Protein AF-A0A7S2XNG4-F1 (afdb_monomer_lite)

Organism: NCBI:txid420275

Foldseek 3Di:
DDDDDPPPPDPPPPPDVLVVLLVVLLVLLVLQLQQLADPPRRNVVCLVPLVVVLLCLLQDPPRDLSNNLSSLSSLCSNLDDRPDPPPPPPPPPDDPDDDDDDDDPPPVVVVVVVRVVSSNVSSLVSLVVQLPRPNSLLSLLVQLQDPDLSSVVSSLSSVVCCCVRPCVPDVPSLVVNVVSCSLVSLVNLLVVQVVVVVPDDDDSVVSNVSSVVCCVVRPPVPPPPPPPPPVPPDDDPDDDDDDDDDDDDDDDDDDDDPDDDPPPPPPDPDPPDPDPPDPDDDDDDDDDDDDDDDDD

Secondary structure (DSSP, 8-state):
-------------TTHHHHHHHHHHHHHHHHTTTTTSPTT-HHHHHHHHHHHHHHHHHH-TTS-HHHHHHHHHHHHHHHSPPPPP----TT-S-----------TTHHHHHHHHHHHHHHHHHHHHHHHHHTSTTHHHHHHHHHTSS-HHHHHHHHHHHHHHHHHHGGG-HHHHHHHHHTTHHHHHHHHHHHHHHHHTT--SSHHHHHHHHHHHIIIIIGGGS------------------------------------------TTS----------------------------

Radius of gyration: 29.02 Å; chains: 1; bounding box: 75×74×96 Å

InterPro domains:
  IPR011989 Armadillo-like helical [G3DSA:1.25.10.10] (14-220)

Sequence (296 aa):
GTSHGTGKRRKSGDGEGGSVAAEASWAAGTLLVDAGMPLPHPSTASCHMLLPALCTVFTSGYAKLELKREAASALWNAVSEPPPRIQQDPNTNGNTNGYRNGDSSNSMMMMMSTTQDATLEIRDQILKQIAEWDGMIAALTGMLTCYDADAIHLALKLTNVILRRLSPNSPTIYRLFDEAGVADALESVCDQASLAAVSHGSCADSNADMAADLIDDFFDKKNDVVEDDNNNHDMEVFSNPFGPTSSSDTTTPSTYGFGTYTYNNSNWPSSNSGGSFNFGSSGSIQDGSSANHSIS

Structure (mmCIF, N/CA/C/O backbone):
data_AF-A0A7S2XNG4-F1
#
_entry.id   AF-A0A7S2XNG4-F1
#
loop_
_atom_site.group_PDB
_atom_site.id
_atom_site.type_symbol
_atom_site.label_atom_id
_atom_site.label_alt_id
_atom_site.label_comp_id
_atom_site.label_asym_id
_atom_site.label_entity_id
_atom_site.label_seq_id
_atom_site.pdbx_PDB_ins_code
_atom_site.Cartn_x
_atom_site.Cartn_y
_atom_site.Cartn_z
_atom_site.occupancy
_atom_site.B_iso_or_equiv
_atom_site.auth_seq_id
_atom_site.auth_comp_id
_atom_site.auth_asym_id
_atom_site.auth_atom_id
_atom_site.pdbx_PDB_model_num
ATOM 1 N N . GLY A 1 1 ? 8.714 -15.204 -57.843 1.00 42.06 1 GLY A N 1
ATOM 2 C CA . GLY A 1 1 ? 8.664 -13.771 -57.512 1.00 42.06 1 GLY A CA 1
ATOM 3 C C . GLY A 1 1 ? 8.329 -13.634 -56.049 1.00 42.06 1 GLY A C 1
ATOM 4 O O . GLY A 1 1 ? 7.186 -13.842 -55.680 1.00 42.06 1 GLY A O 1
ATOM 5 N N . THR A 1 2 ? 9.336 -13.394 -55.219 1.00 40.53 2 THR A N 1
ATOM 6 C CA . THR A 1 2 ? 9.240 -13.264 -53.761 1.00 40.53 2 THR A CA 1
ATOM 7 C C . THR A 1 2 ? 9.156 -11.779 -53.422 1.00 40.53 2 THR A C 1
ATOM 9 O O . THR A 1 2 ? 10.138 -11.056 -53.563 1.00 40.53 2 THR A O 1
ATOM 12 N N . SER A 1 3 ? 7.975 -11.297 -53.023 1.00 49.84 3 SER A N 1
ATOM 13 C CA . SER A 1 3 ? 7.807 -9.903 -52.607 1.00 49.84 3 SER A CA 1
ATOM 14 C C . SER A 1 3 ? 8.313 -9.726 -51.175 1.00 49.84 3 SER A C 1
ATOM 16 O O . SER A 1 3 ? 7.699 -10.205 -50.222 1.00 49.84 3 SER A O 1
ATOM 18 N N . HIS A 1 4 ? 9.437 -9.033 -51.016 1.00 48.50 4 HIS A N 1
ATOM 19 C CA . HIS A 1 4 ? 9.881 -8.511 -49.729 1.00 48.50 4 HIS A CA 1
ATOM 20 C C . HIS A 1 4 ? 8.985 -7.340 -49.316 1.00 48.50 4 HIS A C 1
ATOM 22 O O . HIS A 1 4 ? 9.121 -6.225 -49.813 1.00 48.50 4 HIS A O 1
ATOM 28 N N . GLY A 1 5 ? 8.048 -7.609 -48.407 1.00 56.06 5 GLY A N 1
ATOM 29 C CA . GLY A 1 5 ? 7.295 -6.575 -47.709 1.00 56.06 5 GLY A CA 1
ATOM 30 C C . GLY A 1 5 ? 8.171 -5.937 -46.635 1.00 56.06 5 GLY A C 1
ATOM 31 O O . GLY A 1 5 ? 8.384 -6.517 -45.574 1.00 56.06 5 GLY A O 1
ATOM 32 N N . THR A 1 6 ? 8.684 -4.738 -46.896 1.00 56.53 6 THR A N 1
ATOM 33 C CA . THR A 1 6 ? 9.369 -3.917 -45.892 1.00 56.53 6 THR A CA 1
ATOM 34 C C . THR A 1 6 ? 8.339 -3.358 -44.910 1.00 56.53 6 THR A C 1
ATOM 36 O O . THR A 1 6 ? 7.769 -2.285 -45.119 1.00 56.53 6 THR A O 1
ATOM 39 N N . GLY A 1 7 ? 8.068 -4.110 -43.843 1.00 57.41 7 GLY A N 1
ATOM 40 C CA . GLY A 1 7 ? 7.233 -3.678 -42.727 1.00 57.41 7 GLY A CA 1
ATOM 41 C C . GLY A 1 7 ? 7.887 -2.513 -41.988 1.00 57.41 7 GLY A C 1
ATOM 42 O O . GLY A 1 7 ? 8.790 -2.699 -41.175 1.00 57.41 7 GLY A O 1
ATOM 43 N N . LYS A 1 8 ? 7.433 -1.292 -42.279 1.00 65.19 8 LYS A N 1
ATOM 44 C CA . LYS A 1 8 ? 7.834 -0.068 -41.582 1.00 65.19 8 LYS A CA 1
ATOM 45 C C . LYS A 1 8 ? 7.304 -0.131 -40.144 1.00 65.19 8 LYS A C 1
ATOM 47 O O . LYS A 1 8 ? 6.159 0.231 -39.884 1.00 65.19 8 LYS A O 1
ATOM 52 N N . ARG A 1 9 ? 8.136 -0.631 -39.223 1.00 57.75 9 ARG A N 1
ATOM 53 C CA . ARG A 1 9 ? 7.904 -0.645 -37.770 1.00 57.75 9 ARG A CA 1
ATOM 54 C C . ARG A 1 9 ? 7.633 0.796 -37.323 1.00 57.75 9 ARG A C 1
ATOM 56 O O . ARG A 1 9 ? 8.546 1.619 -37.273 1.00 57.75 9 ARG A O 1
ATOM 63 N N . ARG A 1 10 ? 6.366 1.133 -37.077 1.00 60.53 10 ARG A N 1
ATOM 64 C CA . ARG A 1 10 ? 6.001 2.411 -36.461 1.00 60.53 10 ARG A CA 1
ATOM 65 C C . ARG A 1 10 ? 6.547 2.378 -35.037 1.00 60.53 10 ARG A C 1
ATOM 67 O O . ARG A 1 10 ? 6.158 1.522 -34.253 1.00 60.53 10 ARG A O 1
ATOM 74 N N . LYS A 1 11 ? 7.506 3.259 -34.757 1.00 62.09 11 LYS A N 1
ATOM 75 C CA . LYS A 1 11 ? 8.045 3.510 -33.422 1.00 62.09 11 LYS A CA 1
ATOM 76 C C . LYS A 1 11 ? 6.892 4.114 -32.618 1.00 62.09 11 LYS A C 1
ATOM 78 O O . LYS A 1 11 ? 6.541 5.267 -32.854 1.00 62.09 11 LYS A O 1
ATOM 83 N N . SER A 1 12 ? 6.208 3.305 -31.815 1.00 56.41 12 SER A N 1
ATOM 84 C CA . SER A 1 12 ? 5.121 3.789 -30.972 1.00 56.41 12 SER A CA 1
ATOM 85 C C . SER A 1 12 ? 5.712 4.743 -29.933 1.00 56.41 12 SER A C 1
ATOM 87 O O . SER A 1 12 ? 6.719 4.440 -29.290 1.00 56.41 12 SER A O 1
ATOM 89 N N . GLY A 1 13 ? 5.153 5.950 -29.854 1.00 60.25 13 GLY A N 1
ATOM 90 C CA . GLY A 1 13 ? 5.574 7.023 -28.949 1.00 60.25 13 GLY A CA 1
ATOM 91 C C . GLY A 1 13 ? 5.173 6.764 -27.495 1.00 60.25 13 GLY A C 1
ATOM 92 O O . GLY A 1 13 ? 4.741 7.681 -26.810 1.00 60.25 13 GLY A O 1
ATOM 93 N N . ASP A 1 14 ? 5.306 5.525 -27.019 1.00 59.38 14 ASP A N 1
ATOM 94 C CA . ASP A 1 14 ? 4.766 5.048 -25.735 1.00 59.38 14 ASP A CA 1
ATOM 95 C C . ASP A 1 14 ? 5.620 5.455 -24.515 1.00 59.38 14 ASP A C 1
ATOM 97 O O . ASP A 1 14 ? 5.454 4.928 -23.409 1.00 59.38 14 ASP A O 1
ATOM 101 N N . GLY A 1 15 ? 6.578 6.367 -24.700 1.00 62.25 15 GLY A N 1
ATOM 102 C CA . GLY A 1 15 ? 7.523 6.780 -23.662 1.00 62.25 15 GLY A CA 1
ATOM 103 C C . GLY A 1 15 ? 7.019 7.929 -22.792 1.00 62.25 15 GLY A C 1
ATOM 104 O O . GLY A 1 15 ? 7.081 7.847 -21.570 1.00 62.25 15 GLY A O 1
ATOM 105 N N . GLU A 1 16 ? 6.492 8.983 -23.411 1.00 72.88 16 GLU A N 1
ATOM 106 C CA . GLU A 1 16 ? 6.394 10.298 -22.762 1.00 72.88 16 GLU A CA 1
ATOM 107 C C . GLU A 1 16 ? 5.231 10.399 -21.763 1.00 72.88 16 GLU A C 1
ATOM 109 O O . GLU A 1 16 ? 5.409 10.882 -20.647 1.00 72.88 16 GLU A O 1
ATOM 114 N N . GLY A 1 17 ? 4.063 9.837 -22.097 1.00 75.75 17 GLY A N 1
ATOM 115 C CA . GLY A 1 17 ? 2.887 9.892 -21.216 1.00 75.75 17 GLY A CA 1
ATOM 116 C C . GLY A 1 17 ? 3.061 9.152 -19.884 1.00 75.75 17 GLY A C 1
ATOM 117 O O . GLY A 1 17 ? 2.467 9.540 -18.882 1.00 75.75 17 GLY A O 1
ATOM 118 N N . GLY A 1 18 ? 3.904 8.113 -19.847 1.00 82.56 18 GLY A N 1
ATOM 119 C CA . GLY A 1 18 ? 4.183 7.371 -18.613 1.00 82.56 18 GLY A CA 1
ATOM 120 C C . GLY A 1 18 ? 4.982 8.190 -17.598 1.00 82.56 18 GLY A C 1
ATOM 121 O O . GLY A 1 18 ? 4.675 8.144 -16.411 1.00 82.56 18 GLY A O 1
ATOM 122 N N . SER A 1 19 ? 5.951 8.977 -18.075 1.00 88.06 19 SER A N 1
ATOM 123 C CA . SER A 1 19 ? 6.799 9.812 -17.217 1.00 88.06 19 SER A CA 1
ATOM 124 C C . SER A 1 19 ? 5.990 10.910 -16.527 1.00 88.06 19 SER A C 1
ATOM 126 O O . SER A 1 19 ? 6.122 11.104 -15.323 1.00 88.06 19 SER A O 1
ATOM 128 N N . VAL A 1 20 ? 5.102 11.584 -17.268 1.00 92.19 20 VAL A N 1
ATOM 129 C CA . VAL A 1 20 ? 4.262 12.667 -16.726 1.00 92.19 20 VAL A CA 1
ATOM 130 C C . VAL A 1 20 ? 3.296 12.141 -15.662 1.00 92.19 20 VAL A C 1
ATOM 132 O O . VAL A 1 20 ? 3.107 12.770 -14.624 1.00 92.19 20 VAL A O 1
ATOM 135 N N . ALA A 1 21 ? 2.693 10.970 -15.888 1.00 93.94 21 ALA A N 1
ATOM 136 C CA . ALA A 1 21 ? 1.789 10.362 -14.915 1.00 93.94 21 ALA A CA 1
ATOM 137 C C . ALA A 1 21 ? 2.517 9.939 -13.626 1.00 93.94 21 ALA A C 1
ATOM 139 O O . ALA A 1 21 ? 1.961 10.076 -12.532 1.00 93.94 21 ALA A O 1
ATOM 140 N N . ALA A 1 22 ? 3.749 9.432 -13.745 1.00 93.94 22 ALA A N 1
ATOM 141 C CA . ALA A 1 22 ? 4.564 9.058 -12.592 1.00 93.94 22 ALA A CA 1
ATOM 142 C C . ALA A 1 22 ? 4.937 10.299 -11.767 1.00 93.94 22 ALA A C 1
ATOM 144 O O . ALA A 1 22 ? 4.729 10.312 -10.558 1.00 93.94 22 ALA A O 1
ATOM 145 N N . GLU A 1 23 ? 5.363 11.380 -12.424 1.00 94.75 23 GLU A N 1
ATOM 146 C CA . GLU A 1 23 ? 5.668 12.658 -11.769 1.00 94.75 23 GLU A CA 1
ATOM 147 C C . GLU A 1 23 ? 4.434 13.275 -11.091 1.00 94.75 23 GLU A C 1
ATOM 149 O O . GLU A 1 23 ? 4.516 13.751 -9.960 1.00 94.75 23 GLU A O 1
ATOM 154 N N . ALA A 1 24 ? 3.262 13.201 -11.729 1.00 96.50 24 ALA A N 1
ATOM 155 C CA . ALA A 1 24 ? 2.007 13.638 -11.121 1.00 96.50 24 ALA A CA 1
ATOM 156 C C . ALA A 1 24 ? 1.641 12.810 -9.875 1.00 96.50 24 ALA A C 1
ATOM 158 O O . ALA A 1 24 ? 1.158 13.365 -8.887 1.00 96.50 24 ALA A O 1
ATOM 159 N N . SER A 1 25 ? 1.893 11.497 -9.902 1.00 97.00 25 SER A N 1
ATOM 160 C CA . SER A 1 25 ? 1.661 10.608 -8.755 1.00 97.00 25 SER A CA 1
ATOM 161 C C . SER A 1 25 ? 2.632 10.909 -7.614 1.00 97.00 25 SER A C 1
ATOM 163 O O . SER A 1 25 ? 2.213 11.016 -6.463 1.00 97.00 25 SER A O 1
ATOM 165 N N . TRP A 1 26 ? 3.904 11.151 -7.934 1.00 96.62 26 TRP A N 1
ATOM 166 C CA . TRP A 1 26 ? 4.906 11.602 -6.973 1.00 96.62 26 TRP A CA 1
ATOM 167 C C . TRP A 1 26 ? 4.504 12.934 -6.323 1.00 96.62 26 TRP A C 1
ATOM 169 O O . TRP A 1 26 ? 4.476 13.049 -5.096 1.00 96.62 26 TRP A O 1
ATOM 179 N N . ALA A 1 27 ? 4.095 13.921 -7.128 1.00 97.31 27 ALA A N 1
ATOM 180 C CA . ALA A 1 27 ? 3.627 15.213 -6.635 1.00 97.31 27 ALA A CA 1
ATOM 181 C C . ALA A 1 27 ? 2.393 15.060 -5.731 1.00 97.31 27 ALA A C 1
ATOM 183 O O . ALA A 1 27 ? 2.341 15.666 -4.659 1.00 97.31 27 ALA A O 1
ATOM 184 N N . ALA A 1 28 ? 1.438 14.200 -6.100 1.00 97.69 28 ALA A N 1
ATOM 185 C CA . ALA A 1 28 ? 0.305 13.864 -5.241 1.00 97.69 28 ALA A CA 1
ATOM 186 C C . ALA A 1 28 ? 0.772 13.282 -3.896 1.00 97.69 28 ALA A C 1
ATOM 188 O O . ALA A 1 28 ? 0.264 13.682 -2.851 1.00 97.69 28 ALA A O 1
ATOM 189 N N . GLY A 1 29 ? 1.793 12.423 -3.898 1.00 96.44 29 GLY A N 1
ATOM 190 C CA . GLY A 1 29 ? 2.404 11.894 -2.680 1.00 96.44 29 GLY A CA 1
ATOM 191 C C . GLY A 1 29 ? 2.975 12.969 -1.758 1.00 96.44 29 GLY A C 1
ATOM 192 O O . GLY A 1 29 ? 2.841 12.843 -0.543 1.00 96.44 29 GLY A O 1
ATOM 193 N N . THR A 1 30 ? 3.548 14.049 -2.300 1.00 96.00 30 THR A N 1
ATOM 194 C CA . THR A 1 30 ? 4.038 15.179 -1.484 1.00 96.00 30 THR A CA 1
ATOM 195 C C . THR A 1 30 ? 2.903 15.955 -0.812 1.00 96.00 30 THR A C 1
ATOM 197 O O . THR A 1 30 ? 3.054 16.425 0.314 1.00 96.00 30 THR A O 1
ATOM 200 N N . LEU A 1 31 ? 1.738 16.045 -1.461 1.00 96.25 31 LEU A N 1
ATOM 201 C CA . LEU A 1 31 ? 0.561 16.719 -0.908 1.00 96.25 31 LEU A CA 1
ATOM 202 C C . LEU A 1 31 ? -0.102 15.908 0.210 1.00 96.25 31 LEU A C 1
ATOM 204 O O . LEU A 1 31 ? -0.804 16.485 1.039 1.00 96.25 31 LEU A O 1
ATOM 208 N N . LEU A 1 32 ? 0.120 14.593 0.240 1.00 96.56 32 LEU A N 1
ATOM 209 C CA . LEU A 1 32 ? -0.522 13.656 1.161 1.00 96.56 32 LEU A CA 1
ATOM 210 C C . LEU A 1 32 ? 0.316 13.318 2.406 1.00 96.56 32 LEU A C 1
ATOM 212 O O . LEU A 1 32 ? -0.167 12.573 3.246 1.00 96.56 32 LEU A O 1
ATOM 216 N N . VAL A 1 33 ? 1.521 13.881 2.568 1.00 94.94 33 VAL A N 1
ATOM 217 C CA . VAL A 1 33 ? 2.424 13.591 3.710 1.00 94.94 33 VAL A CA 1
ATOM 218 C C . VAL A 1 33 ? 1.778 13.866 5.073 1.00 94.94 33 VAL A C 1
ATOM 220 O O . VAL A 1 33 ? 1.978 13.111 6.017 1.00 94.94 33 VAL A O 1
ATOM 223 N N . ASP A 1 34 ? 0.974 14.925 5.166 1.00 94.00 34 ASP A N 1
ATOM 224 C CA . ASP A 1 34 ? 0.259 15.313 6.388 1.00 94.00 34 ASP A CA 1
ATOM 225 C C . ASP A 1 34 ? -1.232 14.926 6.333 1.00 94.00 34 ASP A C 1
ATOM 227 O O . ASP A 1 34 ? -2.094 15.572 6.944 1.00 94.00 34 ASP A O 1
ATOM 231 N N . ALA A 1 35 ? -1.588 13.921 5.529 1.00 94.31 35 ALA A N 1
ATOM 232 C CA . ALA A 1 35 ? -2.943 13.388 5.532 1.00 94.31 35 ALA A CA 1
ATOM 233 C C . ALA A 1 35 ? -3.256 12.749 6.894 1.00 94.31 35 ALA A C 1
ATOM 235 O O . ALA A 1 35 ? -2.416 12.101 7.517 1.00 94.31 35 ALA A O 1
ATOM 236 N N . GLY A 1 36 ? -4.479 12.966 7.378 1.00 92.75 36 GLY A N 1
ATOM 237 C CA . GLY A 1 36 ? -4.889 12.539 8.716 1.00 92.75 36 GLY A CA 1
ATOM 238 C C . GLY A 1 36 ? -5.042 13.673 9.712 1.00 92.75 36 GLY A C 1
ATOM 239 O O . GLY A 1 36 ? -5.763 13.528 10.689 1.00 92.75 36 GLY A O 1
ATOM 240 N N . MET A 1 37 ? -4.417 14.824 9.466 1.00 92.88 37 MET A N 1
ATOM 241 C CA . MET A 1 37 ? -4.594 15.993 10.325 1.00 92.88 37 MET A CA 1
ATOM 242 C C . MET A 1 37 ? -6.063 16.468 10.305 1.00 92.88 37 MET A C 1
ATOM 244 O O . MET A 1 37 ? -6.697 16.410 9.243 1.00 92.88 37 MET A O 1
ATOM 248 N N . PRO A 1 38 ? -6.610 16.990 11.420 1.00 91.38 38 PRO A N 1
ATOM 249 C CA . PRO A 1 38 ? -7.986 17.479 11.469 1.00 91.38 38 PRO A CA 1
ATOM 250 C C . PRO A 1 38 ? -8.291 18.523 10.386 1.00 91.38 38 PRO A C 1
ATOM 252 O O . PRO A 1 38 ? -7.457 19.370 10.052 1.00 91.38 38 PRO A O 1
ATOM 255 N N . LEU A 1 39 ? -9.506 18.484 9.834 1.00 90.19 39 LEU A N 1
ATOM 256 C CA . LEU A 1 39 ? -9.952 19.476 8.855 1.00 90.19 39 LEU A CA 1
ATOM 257 C C . LEU A 1 39 ? -9.926 20.897 9.456 1.00 90.19 39 LEU A C 1
ATOM 259 O O . LEU A 1 39 ? -10.225 21.063 10.640 1.00 90.19 39 LEU A O 1
ATOM 263 N N . PRO A 1 40 ? -9.605 21.932 8.655 1.00 94.31 40 PRO A N 1
ATOM 264 C CA . PRO A 1 40 ? -9.463 21.931 7.195 1.00 94.31 40 PRO A CA 1
ATOM 265 C C . PRO A 1 40 ? -8.005 21.781 6.706 1.00 94.31 40 PRO A C 1
ATOM 267 O O . PRO A 1 40 ? -7.575 22.531 5.830 1.00 94.31 40 PRO A O 1
ATOM 270 N N . HIS A 1 41 ? -7.217 20.845 7.255 1.00 93.69 41 HIS A N 1
ATOM 271 C CA . HIS A 1 41 ? -5.849 20.623 6.774 1.00 93.69 41 HIS A CA 1
ATOM 272 C C . HIS A 1 41 ? -5.820 20.285 5.267 1.00 93.69 41 HIS A C 1
ATOM 274 O O . HIS A 1 41 ? -6.531 19.367 4.847 1.00 93.69 41 HIS A O 1
ATOM 280 N N . PRO A 1 42 ? -5.008 20.975 4.439 1.00 95.38 42 PRO A N 1
ATOM 281 C CA . PRO A 1 42 ? -5.049 20.834 2.981 1.00 95.38 42 PRO A CA 1
ATOM 282 C C . PRO A 1 42 ? -4.700 19.423 2.489 1.00 95.38 42 PRO A C 1
ATOM 284 O O . PRO A 1 42 ? -5.297 18.961 1.517 1.00 95.38 42 PRO A O 1
ATOM 287 N N . SER A 1 43 ? -3.795 18.710 3.164 1.00 95.56 43 SER A N 1
ATOM 288 C CA . SER A 1 43 ? -3.442 17.322 2.822 1.00 95.56 43 SER A CA 1
ATOM 289 C C . SER A 1 43 ? -4.609 16.359 3.040 1.00 95.56 43 SER A C 1
ATOM 291 O O . SER A 1 43 ? -4.986 15.619 2.132 1.00 95.56 43 SER A O 1
ATOM 293 N N . THR A 1 44 ? -5.251 16.432 4.212 1.00 95.75 44 THR A N 1
ATOM 294 C CA . THR A 1 44 ? -6.457 15.651 4.525 1.00 95.75 44 THR A CA 1
ATOM 295 C C . THR A 1 44 ? -7.601 16.018 3.594 1.00 95.75 44 THR A C 1
ATOM 297 O O . THR A 1 44 ? -8.278 15.136 3.079 1.00 95.75 44 THR A O 1
ATOM 300 N N . ALA A 1 45 ? -7.785 17.312 3.314 1.00 95.88 45 ALA A N 1
ATOM 301 C CA . ALA A 1 45 ? -8.772 17.755 2.347 1.00 95.88 45 ALA A CA 1
ATOM 302 C C . ALA A 1 45 ? -8.493 17.111 0.987 1.00 95.88 45 ALA A C 1
ATOM 304 O O . ALA A 1 45 ? -9.376 16.460 0.461 1.00 95.88 45 ALA A O 1
ATOM 305 N N . SER A 1 46 ? -7.273 17.179 0.451 1.00 96.31 46 SER A N 1
ATOM 306 C CA . SER A 1 46 ? -6.925 16.674 -0.892 1.00 96.31 46 SER A CA 1
ATOM 307 C C . SER A 1 46 ? -7.147 15.166 -1.092 1.00 96.31 46 SER A C 1
ATOM 309 O O . SER A 1 46 ? -7.335 14.727 -2.230 1.00 96.31 46 SER A O 1
ATOM 311 N N . CYS A 1 47 ? -7.199 14.378 -0.011 1.00 95.94 47 CYS A N 1
ATOM 312 C CA . CYS A 1 47 ? -7.460 12.936 -0.057 1.00 95.94 47 CYS A CA 1
ATOM 313 C C . CYS A 1 47 ? -8.745 12.583 -0.823 1.00 95.94 47 CYS A C 1
ATOM 315 O O . CYS A 1 47 ? -8.753 11.602 -1.564 1.00 95.94 47 CYS A O 1
ATOM 317 N N . HIS A 1 48 ? -9.803 13.401 -0.714 1.00 93.38 48 HIS A N 1
ATOM 318 C CA . HIS A 1 48 ? -11.092 13.129 -1.369 1.00 93.38 48 HIS A CA 1
ATOM 319 C C . HIS A 1 48 ? -10.979 12.976 -2.893 1.00 93.38 48 HIS A C 1
ATOM 321 O O . HIS A 1 48 ? -11.713 12.198 -3.497 1.00 93.38 48 HIS A O 1
ATOM 327 N N . MET A 1 49 ? -10.066 13.731 -3.506 1.00 95.81 49 MET A N 1
ATOM 328 C CA . MET A 1 49 ? -9.872 13.767 -4.952 1.00 95.81 49 MET A CA 1
ATOM 329 C C . MET A 1 49 ? -8.718 12.862 -5.380 1.00 95.81 49 MET A C 1
ATOM 331 O O . MET A 1 49 ? -8.813 12.186 -6.402 1.00 95.81 49 MET A O 1
ATOM 335 N N . LEU A 1 50 ? -7.630 12.841 -4.604 1.00 97.75 50 LEU A N 1
ATOM 336 C CA . LEU A 1 50 ? -6.409 12.134 -4.986 1.00 97.75 50 LEU A CA 1
ATOM 337 C C . LEU A 1 50 ? -6.494 10.625 -4.738 1.00 97.75 50 LEU A C 1
ATOM 339 O O . LEU A 1 50 ? -6.040 9.863 -5.589 1.00 97.75 50 LEU A O 1
ATOM 343 N N . LEU A 1 51 ? -7.100 10.169 -3.633 1.00 97.50 51 LEU A N 1
ATOM 344 C CA . LEU A 1 51 ? -7.130 8.737 -3.304 1.00 97.50 51 LEU A CA 1
ATOM 345 C C . LEU A 1 51 ? -7.827 7.888 -4.376 1.00 97.50 51 LEU A C 1
ATOM 347 O O . LEU A 1 51 ? -7.226 6.897 -4.792 1.00 97.50 51 LEU A O 1
ATOM 351 N N . PRO A 1 52 ? -9.018 8.255 -4.896 1.00 98.12 52 PRO A N 1
ATOM 352 C CA . PRO A 1 52 ? -9.660 7.476 -5.955 1.00 98.12 52 PRO A CA 1
ATOM 353 C C . PRO A 1 52 ? -8.798 7.353 -7.216 1.00 98.12 52 PRO A C 1
ATOM 355 O O . PRO A 1 52 ? -8.701 6.277 -7.809 1.00 98.12 52 PRO A O 1
ATOM 358 N N . ALA A 1 53 ? -8.136 8.443 -7.617 1.00 97.88 53 ALA A N 1
ATOM 359 C CA . ALA A 1 53 ? -7.266 8.457 -8.788 1.00 97.88 53 ALA A CA 1
ATOM 360 C C . ALA A 1 53 ? -6.032 7.566 -8.579 1.00 97.88 53 ALA A C 1
ATOM 362 O O . ALA A 1 53 ? -5.721 6.739 -9.437 1.00 97.88 53 ALA A O 1
ATOM 363 N N . LEU A 1 54 ? -5.375 7.678 -7.421 1.00 98.25 54 LEU A N 1
ATOM 364 C CA . LEU A 1 54 ? -4.208 6.868 -7.067 1.00 98.25 54 LEU A CA 1
ATOM 365 C C . LEU A 1 54 ? -4.555 5.379 -6.973 1.00 98.25 54 LEU A C 1
ATOM 367 O O . LEU A 1 54 ? -3.848 4.554 -7.547 1.00 98.25 54 LEU A O 1
ATOM 371 N N . CYS A 1 55 ? -5.673 5.027 -6.332 1.00 98.31 55 CYS A N 1
ATOM 372 C CA . CYS A 1 55 ? -6.121 3.638 -6.235 1.00 98.31 55 CYS A CA 1
ATOM 373 C C . CYS A 1 55 ? -6.460 3.056 -7.615 1.00 98.31 55 CYS A C 1
ATOM 375 O O . CYS A 1 55 ? -6.091 1.922 -7.915 1.00 98.31 55 CYS A O 1
ATOM 377 N N . THR A 1 56 ? -7.089 3.843 -8.495 1.00 97.94 56 THR A N 1
ATOM 378 C CA . THR A 1 56 ? -7.369 3.437 -9.885 1.00 97.94 56 THR A CA 1
ATOM 379 C C . THR A 1 56 ? -6.080 3.172 -10.664 1.00 97.94 56 THR A C 1
ATOM 381 O O . THR A 1 56 ? -5.966 2.169 -11.366 1.00 97.94 56 THR A O 1
ATOM 384 N N . VAL A 1 57 ? -5.084 4.054 -10.540 1.00 97.38 57 VAL A N 1
ATOM 385 C CA . VAL A 1 57 ? -3.774 3.876 -11.183 1.00 97.38 57 VAL A CA 1
ATOM 386 C C . VAL A 1 57 ? -3.074 2.623 -10.655 1.00 97.38 57 VAL A C 1
ATOM 388 O O . VAL A 1 57 ? -2.571 1.823 -11.444 1.00 97.38 57 VAL A O 1
ATOM 391 N N . PHE A 1 58 ? -3.078 2.432 -9.338 1.00 97.94 58 PHE A N 1
ATOM 392 C CA . PHE A 1 58 ? -2.414 1.316 -8.674 1.00 97.94 58 PHE A CA 1
ATOM 393 C C . PHE A 1 58 ? -3.002 -0.048 -9.082 1.00 97.94 58 PHE A C 1
ATOM 395 O O . PHE A 1 58 ? -2.272 -0.978 -9.446 1.00 97.94 58 PHE A O 1
ATOM 402 N N . THR A 1 59 ? -4.332 -0.139 -9.107 1.00 97.88 59 THR A N 1
ATOM 403 C CA . THR A 1 59 ? -5.080 -1.361 -9.454 1.00 97.88 59 THR A CA 1
ATOM 404 C C . THR A 1 59 ? -5.180 -1.618 -10.957 1.00 97.88 59 THR A C 1
ATOM 406 O O . THR A 1 59 ? -5.471 -2.735 -11.380 1.00 97.88 59 THR A O 1
ATOM 409 N N . SER A 1 60 ? -4.868 -0.627 -11.795 1.00 97.00 60 SER A N 1
ATOM 410 C CA . SER A 1 60 ? -4.898 -0.782 -13.249 1.00 97.00 60 SER A CA 1
ATOM 411 C C . SER A 1 60 ? -3.906 -1.842 -13.735 1.00 97.00 60 SER A C 1
ATOM 413 O O . SER A 1 60 ? -2.700 -1.750 -13.503 1.00 97.00 60 SER A O 1
ATOM 415 N N . GLY A 1 61 ? -4.388 -2.823 -14.500 1.00 94.19 61 GLY A N 1
ATOM 416 C CA . GLY A 1 61 ? -3.534 -3.801 -15.188 1.00 94.19 61 GLY A CA 1
ATOM 417 C C . GLY A 1 61 ? -2.663 -3.199 -16.301 1.00 94.19 61 GLY A C 1
ATOM 418 O O . GLY A 1 61 ? -1.729 -3.846 -16.761 1.00 94.19 61 GLY A O 1
ATOM 419 N N . TYR A 1 62 ? -2.945 -1.962 -16.724 1.00 93.56 62 TYR A N 1
ATOM 420 C CA . TYR A 1 62 ? -2.242 -1.284 -17.820 1.00 93.56 62 TYR A CA 1
ATOM 421 C C . TYR A 1 62 ? -1.184 -0.283 -17.341 1.00 93.56 62 TYR A C 1
ATOM 423 O O . TYR A 1 62 ? -0.382 0.195 -18.145 1.00 93.56 62 TYR A O 1
ATOM 431 N N . ALA A 1 63 ? -1.185 0.072 -16.052 1.00 94.62 63 ALA A N 1
ATOM 432 C CA . ALA A 1 63 ? -0.205 0.998 -15.502 1.00 94.62 63 ALA A CA 1
ATOM 433 C C . ALA A 1 63 ? 1.186 0.348 -15.455 1.00 94.62 63 ALA A C 1
ATOM 435 O O . ALA A 1 63 ? 1.345 -0.787 -15.002 1.00 94.62 63 ALA A O 1
ATOM 436 N N . LYS A 1 64 ? 2.202 1.091 -15.913 1.00 95.50 64 LYS A N 1
ATOM 437 C CA . LYS A 1 64 ? 3.610 0.677 -15.826 1.00 95.50 64 LYS A CA 1
ATOM 438 C C . LYS A 1 64 ? 4.039 0.557 -14.362 1.00 95.50 64 LYS A C 1
ATOM 440 O O . LYS A 1 64 ? 3.527 1.284 -13.512 1.00 95.50 64 LYS A O 1
ATOM 445 N N . LEU A 1 65 ? 5.026 -0.299 -14.093 1.00 95.38 65 LEU A N 1
ATOM 446 C CA . LEU A 1 65 ? 5.535 -0.536 -12.738 1.00 95.38 65 LEU A CA 1
ATOM 447 C C . LEU A 1 65 ? 6.010 0.754 -12.052 1.00 95.38 65 LEU A C 1
ATOM 449 O O . LEU A 1 65 ? 5.644 0.989 -10.911 1.00 95.38 65 LEU A O 1
ATOM 453 N N . GLU A 1 66 ? 6.724 1.628 -12.768 1.00 96.00 66 GLU A N 1
ATOM 454 C CA . GLU A 1 66 ? 7.165 2.937 -12.253 1.00 96.00 66 GLU A CA 1
ATOM 455 C C . GLU A 1 66 ? 5.984 3.787 -11.762 1.00 96.00 66 GLU A C 1
ATOM 457 O O . GLU A 1 66 ? 5.996 4.291 -10.646 1.00 96.00 66 GLU A O 1
ATOM 462 N N . LEU A 1 67 ? 4.920 3.881 -12.565 1.00 96.81 67 LEU A N 1
ATOM 463 C CA . LEU A 1 67 ? 3.715 4.623 -12.199 1.00 96.81 67 LEU A CA 1
ATOM 464 C C . LEU A 1 67 ? 3.015 3.998 -10.981 1.00 96.81 67 LEU A C 1
ATOM 466 O O . LEU A 1 67 ? 2.555 4.720 -10.100 1.00 96.81 67 LEU A O 1
ATOM 470 N N . LYS A 1 68 ? 2.953 2.663 -10.909 1.00 97.69 68 LYS A N 1
ATOM 471 C CA . LYS A 1 68 ? 2.397 1.962 -9.743 1.00 97.69 68 LYS A CA 1
ATOM 472 C C . LYS A 1 68 ? 3.223 2.199 -8.485 1.00 97.69 68 LYS A C 1
ATOM 474 O O . LYS A 1 68 ? 2.634 2.399 -7.429 1.00 97.69 68 LYS A O 1
ATOM 479 N N . ARG A 1 69 ? 4.552 2.218 -8.598 1.00 97.56 69 ARG A N 1
ATOM 480 C CA . ARG A 1 69 ? 5.469 2.505 -7.491 1.00 97.56 69 ARG A CA 1
ATOM 481 C C . ARG A 1 69 ? 5.248 3.916 -6.948 1.00 97.56 69 ARG A C 1
ATOM 483 O O . ARG A 1 69 ? 5.076 4.072 -5.743 1.00 97.56 69 ARG A O 1
ATOM 490 N N . GLU A 1 70 ? 5.152 4.924 -7.816 1.00 98.12 70 GLU A N 1
ATOM 491 C CA . GLU A 1 70 ? 4.860 6.297 -7.374 1.00 98.12 70 GLU A CA 1
ATOM 492 C C . GLU A 1 70 ? 3.453 6.424 -6.770 1.00 98.12 70 GLU A C 1
ATOM 494 O O . GLU A 1 70 ? 3.271 7.094 -5.753 1.00 98.12 70 GLU A O 1
ATOM 499 N N . ALA A 1 71 ? 2.455 5.733 -7.332 1.00 98.25 71 ALA A N 1
ATOM 500 C CA . ALA A 1 71 ? 1.114 5.694 -6.752 1.00 98.25 71 ALA A CA 1
ATOM 501 C C . ALA A 1 71 ? 1.107 5.021 -5.367 1.00 98.25 71 ALA A C 1
ATOM 503 O O . ALA A 1 71 ? 0.497 5.545 -4.438 1.00 98.25 71 ALA A O 1
ATOM 504 N N . ALA A 1 72 ? 1.821 3.907 -5.199 1.00 98.19 72 ALA A N 1
ATOM 505 C CA . ALA A 1 72 ? 1.968 3.222 -3.917 1.00 98.19 72 ALA A CA 1
ATOM 506 C C . ALA A 1 72 ? 2.685 4.089 -2.879 1.00 98.19 72 ALA A C 1
ATOM 508 O O . ALA A 1 72 ? 2.265 4.137 -1.727 1.00 98.19 72 ALA A O 1
ATOM 509 N N . SER A 1 73 ? 3.727 4.812 -3.295 1.00 98.19 73 SER A N 1
ATOM 510 C CA . SER A 1 73 ? 4.435 5.784 -2.459 1.00 98.19 73 SER A CA 1
ATOM 511 C C . SER A 1 73 ? 3.492 6.891 -1.978 1.00 98.19 73 SER A C 1
ATOM 513 O O . SER A 1 73 ? 3.438 7.199 -0.788 1.00 98.19 73 SER A O 1
ATOM 515 N N . ALA A 1 74 ? 2.659 7.426 -2.874 1.00 98.06 74 ALA A N 1
ATOM 516 C CA . ALA A 1 74 ? 1.664 8.433 -2.524 1.00 98.06 74 ALA A CA 1
ATOM 517 C C . ALA A 1 74 ? 0.583 7.905 -1.565 1.00 98.06 74 ALA A C 1
ATOM 519 O O . ALA A 1 74 ? 0.220 8.593 -0.609 1.00 98.06 74 ALA A O 1
ATOM 520 N N . LEU A 1 75 ? 0.094 6.679 -1.789 1.00 98.38 75 LEU A N 1
ATOM 521 C CA . LEU A 1 75 ? -0.844 6.009 -0.885 1.00 98.38 75 LEU A CA 1
ATOM 522 C C . LEU A 1 75 ? -0.210 5.751 0.485 1.00 98.38 75 LEU A C 1
ATOM 524 O O . LEU A 1 75 ? -0.859 5.983 1.502 1.00 98.38 75 LEU A O 1
ATOM 528 N N . TRP A 1 76 ? 1.057 5.331 0.524 1.00 98.12 76 TRP A N 1
ATOM 529 C CA . TRP A 1 76 ? 1.802 5.148 1.766 1.00 98.12 76 TRP A CA 1
ATOM 530 C C . TRP A 1 76 ? 1.928 6.460 2.534 1.00 98.12 76 TRP A C 1
ATOM 532 O O . TRP A 1 76 ? 1.596 6.489 3.715 1.00 98.12 76 TRP A O 1
ATOM 542 N N . ASN A 1 77 ? 2.314 7.556 1.876 1.00 97.12 77 ASN A N 1
ATOM 543 C CA . ASN A 1 77 ? 2.393 8.869 2.519 1.00 97.12 77 ASN A CA 1
ATOM 544 C C . ASN A 1 77 ? 1.056 9.266 3.156 1.00 97.12 77 ASN A C 1
ATOM 546 O O . ASN A 1 77 ? 1.053 9.728 4.294 1.00 97.12 77 ASN A O 1
ATOM 550 N N . ALA A 1 78 ? -0.066 8.988 2.480 1.00 97.19 78 ALA A N 1
ATOM 551 C CA . ALA A 1 78 ? -1.405 9.296 2.981 1.00 97.19 78 ALA A CA 1
ATOM 552 C C . ALA A 1 78 ? -1.781 8.552 4.277 1.00 97.19 78 ALA A C 1
ATOM 554 O O . ALA A 1 78 ? -2.621 9.022 5.044 1.00 97.19 78 ALA A O 1
ATOM 555 N N . VAL A 1 79 ? -1.191 7.376 4.511 1.00 97.00 79 VAL A N 1
ATOM 556 C CA . VAL A 1 79 ? -1.475 6.541 5.687 1.00 97.00 79 VAL A CA 1
ATOM 557 C C . VAL A 1 79 ? -0.317 6.464 6.665 1.00 97.00 79 VAL A C 1
ATOM 559 O O . VAL A 1 79 ? -0.517 5.919 7.748 1.00 97.00 79 VAL A O 1
ATOM 562 N N . SER A 1 80 ? 0.865 6.981 6.330 1.00 95.19 80 SER A N 1
ATOM 563 C CA . SER A 1 80 ? 2.064 6.976 7.172 1.00 95.19 80 SER A CA 1
ATOM 564 C C . SER A 1 80 ? 1.961 7.983 8.314 1.00 95.19 80 SER A C 1
ATOM 566 O O . SER A 1 80 ? 1.125 8.885 8.289 1.00 95.19 80 SER A O 1
ATOM 568 N N . GLU A 1 81 ? 2.736 7.778 9.380 1.00 91.12 81 GLU A N 1
ATOM 569 C CA . GLU A 1 81 ? 2.742 8.740 10.480 1.00 91.12 81 GLU A CA 1
ATOM 570 C C . GLU A 1 81 ? 3.475 10.003 10.046 1.00 91.12 81 GLU A C 1
ATOM 572 O O . GLU A 1 81 ? 4.593 9.884 9.534 1.00 91.12 81 GLU A O 1
ATOM 577 N N . PRO A 1 82 ? 2.861 11.193 10.206 1.00 83.31 82 PRO A N 1
ATOM 578 C CA . PRO A 1 82 ? 3.529 12.421 9.828 1.00 83.31 82 PRO A CA 1
ATOM 579 C C . PRO A 1 82 ? 4.826 12.541 10.635 1.00 83.31 82 PRO A C 1
ATOM 581 O O . PRO A 1 82 ? 4.842 12.198 11.825 1.00 83.31 82 PRO A O 1
ATOM 584 N N . PRO A 1 83 ? 5.921 13.025 10.024 1.00 79.69 83 PRO A N 1
ATOM 585 C CA . PRO A 1 83 ? 7.177 13.212 10.729 1.00 79.69 83 PRO A CA 1
ATOM 586 C C . PRO A 1 83 ? 6.964 14.022 12.017 1.00 79.69 83 PRO A C 1
ATOM 588 O O . PRO A 1 83 ? 6.160 14.965 12.013 1.00 79.69 83 PRO A O 1
ATOM 591 N N . PRO A 1 84 ? 7.689 13.712 13.111 1.00 79.12 84 PRO A N 1
ATOM 592 C CA . PRO A 1 84 ? 7.603 14.491 14.334 1.00 79.12 84 PRO A CA 1
ATOM 593 C C . PRO A 1 84 ? 7.823 15.960 13.997 1.00 79.12 84 PRO A C 1
ATOM 595 O O . PRO A 1 84 ? 8.852 16.333 13.425 1.00 79.12 84 PRO A O 1
ATOM 598 N N . ARG A 1 85 ? 6.840 16.804 14.321 1.00 77.56 85 ARG A N 1
ATOM 599 C CA . ARG A 1 85 ? 6.984 18.241 14.114 1.00 77.56 85 ARG A CA 1
ATOM 600 C C . ARG A 1 85 ? 8.178 18.681 14.938 1.00 77.56 85 ARG A C 1
ATOM 602 O O . ARG A 1 85 ? 8.156 18.548 16.161 1.00 77.56 85 ARG A O 1
ATOM 609 N N . ILE A 1 86 ? 9.206 19.197 14.268 1.00 76.25 86 ILE A N 1
ATOM 610 C CA . ILE A 1 86 ? 10.298 19.889 14.942 1.00 76.25 86 ILE A CA 1
ATOM 611 C C . ILE A 1 86 ? 9.623 21.061 15.641 1.00 76.25 86 ILE A C 1
ATOM 613 O O . ILE A 1 86 ? 9.242 22.038 14.994 1.00 76.25 86 ILE A O 1
ATOM 617 N N . GLN A 1 87 ? 9.378 20.918 16.945 1.00 68.50 87 GLN A N 1
ATOM 618 C CA . GLN A 1 87 ? 8.936 22.023 17.772 1.00 68.50 87 GLN A CA 1
ATOM 619 C C . GLN A 1 87 ? 10.068 23.034 17.674 1.00 68.50 87 GLN A C 1
ATOM 621 O O . GLN A 1 87 ? 11.143 22.833 18.232 1.00 68.50 87 GLN A O 1
ATOM 626 N N . GLN A 1 88 ? 9.875 24.055 16.841 1.00 62.66 88 GLN A N 1
ATOM 627 C CA . GLN A 1 88 ? 10.779 25.185 16.799 1.00 62.66 88 GLN A CA 1
ATOM 628 C C . GLN A 1 88 ? 10.675 25.807 18.178 1.00 62.66 88 GLN A C 1
ATOM 630 O O . GLN A 1 88 ? 9.694 26.496 18.448 1.00 62.66 88 GLN A O 1
ATOM 635 N N . ASP A 1 89 ? 11.625 25.483 19.057 1.00 64.31 89 ASP A N 1
ATOM 636 C CA . ASP A 1 89 ? 11.713 26.076 20.380 1.00 64.31 89 ASP A CA 1
ATOM 637 C C . ASP A 1 89 ? 11.688 27.593 20.179 1.00 64.31 89 ASP A C 1
ATOM 639 O O . ASP A 1 89 ? 12.649 28.162 19.650 1.00 64.31 89 ASP A O 1
ATOM 643 N N . PRO A 1 90 ? 10.605 28.286 20.572 1.00 65.38 90 PRO A N 1
ATOM 644 C CA . PRO A 1 90 ? 10.449 29.703 20.263 1.00 65.38 90 PRO A CA 1
ATOM 645 C C . PRO A 1 90 ? 11.449 30.589 21.032 1.00 65.38 90 PRO A C 1
ATOM 647 O O . PRO A 1 90 ? 11.396 31.810 20.928 1.00 65.38 90 PRO A O 1
ATOM 650 N N . ASN A 1 91 ? 12.373 29.990 21.795 1.00 60.41 91 ASN A N 1
ATOM 651 C CA . ASN A 1 91 ? 13.266 30.655 22.736 1.00 60.41 91 ASN A CA 1
ATOM 652 C C . ASN A 1 91 ? 14.763 30.608 22.383 1.00 60.41 91 ASN A C 1
ATOM 654 O O . ASN A 1 91 ? 15.578 31.044 23.194 1.00 60.41 91 ASN A O 1
ATOM 658 N N . THR A 1 92 ? 15.171 30.163 21.189 1.00 63.22 92 THR A N 1
ATOM 659 C CA . THR A 1 92 ? 16.600 30.212 20.793 1.00 63.22 92 THR A CA 1
ATOM 660 C C . THR A 1 92 ? 17.055 31.578 20.252 1.00 63.22 92 THR A C 1
ATOM 662 O O . THR A 1 92 ? 18.141 31.691 19.691 1.00 63.22 92 THR A O 1
ATOM 665 N N . ASN A 1 93 ? 16.282 32.651 20.458 1.00 60.12 93 ASN A N 1
ATOM 666 C CA . ASN A 1 93 ? 16.802 34.011 20.313 1.00 60.12 93 ASN A CA 1
ATOM 667 C C . ASN A 1 93 ? 17.394 34.459 21.649 1.00 60.12 93 ASN A C 1
ATOM 669 O O . ASN A 1 93 ? 16.685 34.852 22.573 1.00 60.12 93 ASN A O 1
ATOM 673 N N . GLY A 1 94 ? 18.719 34.352 21.738 1.00 61.22 94 GLY A N 1
ATOM 674 C CA . GLY A 1 94 ? 19.511 34.675 22.914 1.00 61.22 94 GLY A CA 1
ATOM 675 C C . GLY A 1 94 ? 19.163 36.026 23.535 1.00 61.22 94 GLY A C 1
ATOM 676 O O . GLY A 1 94 ? 19.495 37.077 22.998 1.00 61.22 94 GLY A O 1
ATOM 677 N N . ASN A 1 95 ? 18.578 35.985 24.728 1.00 54.53 95 ASN A N 1
ATOM 678 C CA . ASN A 1 95 ? 18.862 36.976 25.752 1.00 54.53 95 ASN A CA 1
ATOM 679 C C . ASN A 1 95 ? 18.728 36.330 27.136 1.00 54.53 95 ASN A C 1
ATOM 681 O O . ASN A 1 95 ? 17.692 36.372 27.797 1.00 54.53 95 ASN A O 1
ATOM 685 N N . THR A 1 96 ? 19.805 35.672 27.556 1.00 59.50 96 THR A N 1
ATOM 686 C CA . THR A 1 96 ? 20.057 35.311 28.950 1.00 59.50 96 THR A CA 1
ATOM 687 C C . THR A 1 96 ? 20.051 36.575 29.800 1.00 59.50 96 THR A C 1
ATOM 689 O O . THR A 1 96 ? 21.032 37.313 29.780 1.00 59.50 96 THR A O 1
ATOM 692 N N . ASN A 1 97 ? 18.949 36.833 30.506 1.00 60.97 97 ASN A N 1
ATOM 693 C CA . ASN A 1 97 ? 18.912 37.296 31.900 1.00 60.97 97 ASN A CA 1
ATOM 694 C C . ASN A 1 97 ? 17.483 37.708 32.272 1.00 60.97 97 ASN A C 1
ATOM 696 O O . ASN A 1 97 ? 17.010 38.759 31.851 1.00 60.97 97 ASN A O 1
ATOM 700 N N . GLY A 1 98 ? 16.807 36.920 33.112 1.00 51.34 98 GLY A N 1
ATOM 701 C CA . GLY A 1 98 ? 15.536 37.361 33.688 1.00 51.34 98 GLY A CA 1
ATOM 702 C C . GLY A 1 98 ? 14.675 36.260 34.292 1.00 51.34 98 GLY A C 1
ATOM 703 O O . GLY A 1 98 ? 13.793 35.743 33.631 1.00 51.34 98 GLY A O 1
ATOM 704 N N . TYR A 1 99 ? 14.952 35.942 35.557 1.00 48.41 99 TYR A N 1
ATOM 705 C CA . TYR A 1 99 ? 14.035 35.459 36.599 1.00 48.41 99 TYR A CA 1
ATOM 706 C C . TYR A 1 99 ? 12.938 34.422 36.272 1.00 48.41 99 TYR A C 1
ATOM 708 O O . TYR A 1 99 ? 11.874 34.711 35.735 1.00 48.41 99 TYR A O 1
ATOM 716 N N . ARG A 1 100 ? 13.195 33.221 36.809 1.00 60.34 100 ARG A N 1
ATOM 717 C CA . ARG A 1 100 ? 12.243 32.176 37.213 1.00 60.34 100 ARG A CA 1
ATOM 718 C C . ARG A 1 100 ? 10.987 32.724 37.912 1.00 60.34 100 ARG A C 1
ATOM 720 O O . ARG A 1 100 ? 11.124 33.449 38.889 1.00 60.34 100 ARG A O 1
ATOM 727 N N . ASN A 1 101 ? 9.827 32.224 37.486 1.00 51.78 101 ASN A N 1
ATOM 728 C CA . ASN A 1 101 ? 8.644 31.810 38.265 1.00 51.78 101 ASN A CA 1
ATOM 729 C C . ASN A 1 101 ? 7.863 30.884 37.300 1.00 51.78 101 ASN A C 1
ATOM 731 O O . ASN A 1 101 ? 7.592 31.301 36.182 1.00 51.78 101 ASN A O 1
ATOM 735 N N . GLY A 1 102 ? 7.631 29.587 37.518 1.00 63.16 102 GLY A N 1
ATOM 736 C CA . GLY A 1 102 ? 7.123 28.910 38.711 1.00 63.16 102 GLY A CA 1
ATOM 737 C C . GLY A 1 102 ? 5.631 28.600 38.485 1.00 63.16 102 GLY A C 1
ATOM 738 O O . GLY A 1 102 ? 4.827 29.516 38.580 1.00 63.16 102 GLY A O 1
ATOM 739 N N . ASP A 1 103 ? 5.299 27.338 38.171 1.00 56.94 103 ASP A N 1
ATOM 740 C CA . ASP A 1 103 ? 3.954 26.709 38.187 1.00 56.94 103 ASP A CA 1
ATOM 741 C C . ASP A 1 103 ? 2.924 26.948 37.055 1.00 56.94 103 ASP A C 1
ATOM 743 O O . ASP A 1 103 ? 1.807 27.395 37.299 1.00 56.94 103 ASP A O 1
ATOM 747 N N . SER A 1 104 ? 3.192 26.520 35.810 1.00 59.72 104 SER A N 1
ATOM 748 C CA . SER A 1 104 ? 2.108 26.347 34.801 1.00 59.72 104 SER A CA 1
ATOM 749 C C . SER A 1 104 ? 2.253 25.152 33.840 1.00 59.72 104 SER A C 1
ATOM 751 O O . SER A 1 104 ? 1.520 25.048 32.859 1.00 59.72 104 SER A O 1
ATOM 753 N N . SER A 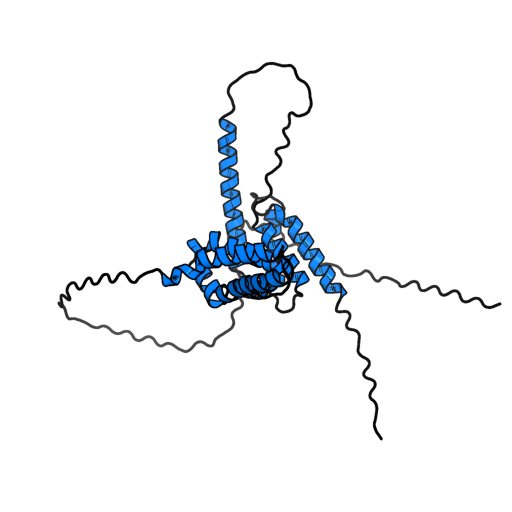1 105 ? 3.143 24.198 34.122 1.00 61.22 105 SER A N 1
ATOM 754 C CA . SER A 1 105 ? 3.546 23.170 33.145 1.00 61.22 105 SER A CA 1
ATOM 755 C C . SER A 1 105 ? 2.547 22.024 32.893 1.00 61.22 105 SER A C 1
ATOM 757 O O . SER A 1 105 ? 2.765 21.249 31.969 1.00 61.22 105 SER A O 1
ATOM 759 N N . ASN A 1 106 ? 1.443 21.902 33.642 1.00 62.22 106 ASN A N 1
ATOM 760 C CA . ASN A 1 106 ? 0.559 20.725 33.528 1.00 62.22 106 ASN A CA 1
ATOM 761 C C . ASN A 1 106 ? -0.645 20.899 32.581 1.00 62.22 106 ASN A C 1
ATOM 763 O O . ASN A 1 106 ? -1.205 19.905 32.132 1.00 62.22 106 ASN A O 1
ATOM 767 N N . SER A 1 107 ? -1.042 22.129 32.232 1.00 59.72 107 SER A N 1
ATOM 768 C CA . SER A 1 107 ? -2.244 22.357 31.400 1.00 59.72 107 SER A CA 1
ATOM 769 C C . SER A 1 107 ? -2.017 22.052 29.910 1.00 59.72 107 SER A C 1
ATOM 771 O O . SER A 1 107 ? -2.927 21.641 29.195 1.00 59.72 107 SER A O 1
ATOM 773 N N . MET A 1 108 ? -0.778 22.185 29.429 1.00 59.50 108 MET A N 1
ATOM 774 C CA . MET A 1 108 ? -0.458 22.009 28.007 1.00 59.50 108 MET A CA 1
ATOM 775 C C . MET A 1 108 ? -0.404 20.532 27.579 1.00 59.50 108 MET A C 1
ATOM 777 O O . MET A 1 108 ? -0.626 20.222 26.411 1.00 59.50 108 MET A O 1
ATOM 781 N N . MET A 1 109 ? -0.167 19.612 28.523 1.00 60.16 109 MET A N 1
ATOM 782 C CA . MET A 1 109 ? 0.030 18.189 28.222 1.00 60.16 109 MET A CA 1
ATOM 783 C C . MET A 1 109 ? -1.273 17.477 27.817 1.00 60.16 109 MET A C 1
ATOM 785 O O . MET A 1 109 ? -1.248 16.607 26.950 1.00 60.16 109 MET A O 1
ATOM 789 N N . MET A 1 110 ? -2.428 17.882 28.367 1.00 61.66 110 MET A N 1
ATOM 790 C CA . MET A 1 110 ? -3.718 17.263 28.020 1.00 61.66 110 MET A CA 1
ATOM 791 C C . MET A 1 110 ? -4.229 17.635 26.621 1.00 61.66 110 MET A C 1
ATOM 793 O O . MET A 1 110 ? -4.888 16.813 25.991 1.00 61.66 110 MET A O 1
ATOM 797 N N . MET A 1 111 ? -3.930 18.833 26.098 1.00 60.72 111 MET A N 1
ATOM 798 C CA . MET A 1 111 ? -4.408 19.218 24.758 1.00 60.72 111 MET A CA 1
ATOM 799 C C . MET A 1 111 ? -3.654 18.526 23.617 1.00 60.72 111 MET A C 1
ATOM 801 O O . MET A 1 111 ? -4.206 18.397 22.530 1.00 60.72 111 MET A O 1
ATOM 805 N N . MET A 1 112 ? -2.419 18.065 23.835 1.00 63.69 112 MET A N 1
ATOM 806 C CA . MET A 1 112 ? -1.693 17.329 22.793 1.00 63.69 112 MET A CA 1
ATOM 807 C C . MET A 1 112 ? -2.231 15.907 22.600 1.00 63.69 112 MET A C 1
ATOM 809 O O . MET A 1 112 ? -2.297 15.437 21.465 1.00 63.69 112 MET A O 1
ATOM 813 N N . SER A 1 113 ? -2.681 15.251 23.677 1.00 69.12 113 SER A N 1
ATOM 814 C CA . SER A 1 113 ? -3.163 13.861 23.606 1.00 69.12 113 SER A CA 1
ATOM 815 C C . SER A 1 113 ? -4.425 13.737 22.743 1.00 69.12 113 SER A C 1
ATOM 817 O O . SER A 1 113 ? -4.491 12.890 21.860 1.00 69.12 113 SER A O 1
ATOM 819 N N . THR A 1 114 ? -5.387 14.653 22.898 1.00 75.06 114 THR A N 1
ATOM 820 C CA . THR A 1 114 ? -6.657 14.598 22.150 1.00 75.06 114 THR A CA 1
ATOM 821 C C . THR A 1 114 ? -6.488 14.825 20.646 1.00 75.06 114 THR A C 1
ATOM 823 O O . THR A 1 114 ? -7.268 14.309 19.848 1.00 75.06 114 THR A O 1
ATOM 826 N N . THR A 1 115 ? -5.462 15.575 20.230 1.00 77.12 115 THR A N 1
ATOM 827 C CA . THR A 1 115 ? -5.183 15.805 18.803 1.00 77.12 115 THR A CA 1
ATOM 828 C C . THR A 1 115 ? -4.550 14.602 18.109 1.00 77.12 115 THR A C 1
ATOM 830 O O . THR A 1 115 ? -4.762 14.411 16.909 1.00 77.12 115 THR A O 1
ATOM 833 N N . GLN A 1 116 ? -3.797 13.785 18.849 1.00 81.94 116 GLN A N 1
ATOM 834 C CA . GLN A 1 116 ? -3.154 12.594 18.304 1.00 81.94 116 GLN A CA 1
ATOM 835 C C . GLN A 1 116 ? -4.189 11.502 18.014 1.00 81.94 116 GLN A C 1
ATOM 837 O O . GLN A 1 116 ? -4.197 10.960 16.909 1.00 81.94 116 GLN A O 1
ATOM 842 N N . ASP A 1 117 ? -5.122 11.272 18.942 1.00 84.94 117 ASP A N 1
ATOM 843 C CA . ASP A 1 117 ? -6.197 10.286 18.778 1.00 84.94 117 ASP A CA 1
ATOM 844 C C . ASP A 1 117 ? -7.084 10.602 17.562 1.00 84.94 117 ASP A C 1
ATOM 846 O O . ASP A 1 117 ? -7.318 9.739 16.716 1.00 84.94 117 ASP A O 1
ATOM 850 N N . ALA A 1 118 ? -7.493 11.867 17.401 1.00 88.62 118 ALA A N 1
ATOM 851 C CA . ALA A 1 118 ? -8.284 12.299 16.245 1.00 88.62 118 ALA A CA 1
ATOM 852 C C . ALA A 1 118 ? -7.534 12.121 14.910 1.00 88.62 118 ALA A C 1
ATOM 854 O O . ALA A 1 118 ? -8.134 11.794 13.887 1.00 88.62 118 ALA A O 1
ATOM 855 N N . THR A 1 119 ? -6.212 12.318 14.913 1.00 91.06 119 THR A N 1
ATOM 856 C CA . THR A 1 119 ? -5.374 12.147 13.716 1.00 91.06 119 THR A CA 1
ATOM 857 C C . THR A 1 119 ? -5.266 10.676 13.310 1.00 91.06 119 THR A C 1
ATOM 859 O O . THR A 1 119 ? -5.283 10.348 12.119 1.00 91.06 119 THR A O 1
ATOM 862 N N . LEU A 1 120 ? -5.172 9.772 14.291 1.00 92.00 120 LEU A N 1
ATOM 863 C CA . LEU A 1 120 ? -5.147 8.332 14.045 1.00 92.00 120 LEU A CA 1
ATOM 864 C C . LEU A 1 120 ? -6.468 7.847 13.449 1.00 92.00 120 LEU A C 1
ATOM 866 O O . LEU A 1 120 ? -6.429 7.144 12.439 1.00 92.00 120 LEU A O 1
ATOM 870 N N . GLU A 1 121 ? -7.601 8.297 13.994 1.00 94.25 121 GLU A N 1
ATOM 871 C CA . GLU A 1 121 ? -8.934 7.923 13.512 1.00 94.25 121 GLU A CA 1
ATOM 872 C C . GLU A 1 121 ? -9.143 8.309 12.039 1.00 94.25 121 GLU A C 1
ATOM 874 O O . GLU A 1 121 ? -9.580 7.487 11.231 1.00 94.25 121 GLU A O 1
ATOM 879 N N . ILE A 1 122 ? -8.770 9.533 11.647 1.00 95.12 122 ILE A N 1
ATOM 880 C CA . ILE A 1 122 ? -8.884 9.978 10.248 1.00 95.12 122 ILE A CA 1
ATOM 881 C C . ILE A 1 122 ? -7.986 9.127 9.334 1.00 95.12 122 ILE A C 1
ATOM 883 O O . ILE A 1 122 ? -8.401 8.750 8.236 1.00 95.12 122 ILE A O 1
ATOM 887 N N . ARG A 1 123 ? -6.771 8.773 9.775 1.00 95.62 123 ARG A N 1
ATOM 888 C CA . ARG A 1 123 ? -5.883 7.883 9.004 1.00 95.62 123 ARG A CA 1
ATOM 889 C C . ARG A 1 123 ? -6.433 6.470 8.882 1.00 95.62 123 ARG A C 1
ATOM 891 O O . ARG A 1 123 ? -6.277 5.876 7.822 1.00 95.62 123 ARG A O 1
ATOM 898 N N . ASP A 1 124 ? -7.084 5.943 9.916 1.00 95.81 124 ASP A N 1
ATOM 899 C CA . ASP A 1 124 ? -7.760 4.643 9.845 1.00 95.81 124 ASP A CA 1
ATOM 900 C C . ASP A 1 124 ? -8.911 4.665 8.837 1.00 95.81 124 ASP A C 1
ATOM 902 O O . ASP A 1 124 ? -9.088 3.707 8.087 1.00 95.81 124 ASP A O 1
ATOM 906 N N . GLN A 1 125 ? -9.649 5.775 8.745 1.00 96.25 125 GLN A N 1
ATOM 907 C CA . GLN A 1 125 ? -10.686 5.947 7.725 1.00 96.25 125 GLN A CA 1
ATOM 908 C C . GLN A 1 125 ? -10.097 5.984 6.307 1.00 96.25 125 GLN A C 1
ATOM 910 O O . GLN A 1 125 ? -10.616 5.310 5.416 1.00 96.25 125 GLN A O 1
ATOM 915 N N . ILE A 1 126 ? -8.995 6.715 6.100 1.00 97.00 126 ILE A N 1
ATOM 916 C CA . ILE A 1 126 ? -8.264 6.741 4.822 1.00 97.00 126 ILE A CA 1
ATOM 917 C C . ILE A 1 126 ? -7.759 5.338 4.465 1.00 97.00 126 ILE A C 1
ATOM 919 O O . ILE A 1 126 ? -7.963 4.864 3.349 1.00 97.00 126 ILE A O 1
ATOM 923 N N . LEU A 1 127 ? -7.132 4.651 5.419 1.00 97.38 127 LEU A N 1
ATOM 924 C CA . LEU A 1 127 ? -6.593 3.311 5.227 1.00 97.38 127 LEU A CA 1
ATOM 925 C C . LEU A 1 127 ? -7.690 2.304 4.880 1.00 97.38 127 LEU A C 1
ATOM 927 O O . LEU A 1 127 ? -7.516 1.495 3.972 1.00 97.38 127 LEU A O 1
ATOM 931 N N . LYS A 1 128 ? -8.835 2.383 5.565 1.00 96.62 128 LYS A N 1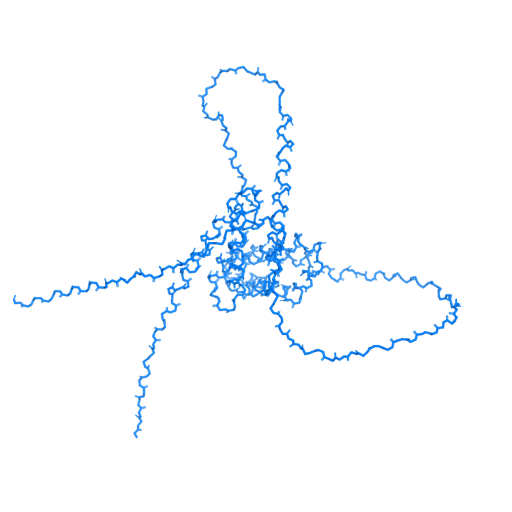
ATOM 932 C CA . LYS A 1 128 ? -10.010 1.565 5.269 1.00 96.62 128 LYS A CA 1
ATOM 933 C C . LYS A 1 128 ? -10.512 1.807 3.848 1.00 96.62 128 LYS A C 1
ATOM 935 O O . LYS A 1 128 ? -10.744 0.845 3.127 1.00 96.62 128 LYS A O 1
ATOM 940 N N . GLN A 1 129 ? -10.602 3.067 3.419 1.00 96.56 129 GLN A N 1
ATOM 941 C CA . GLN A 1 129 ? -10.997 3.408 2.050 1.00 96.56 129 GLN A CA 1
ATOM 942 C C . GLN A 1 129 ? -10.040 2.818 1.002 1.00 96.56 129 GLN A C 1
ATOM 944 O O . GLN A 1 129 ? -10.492 2.352 -0.040 1.00 96.56 129 GLN A O 1
ATOM 949 N N . ILE A 1 130 ? -8.731 2.832 1.270 1.00 97.50 130 ILE A N 1
ATOM 950 C CA . ILE A 1 130 ? -7.720 2.234 0.387 1.00 97.50 130 ILE A CA 1
ATOM 951 C C . ILE A 1 130 ? -7.883 0.710 0.351 1.00 97.50 130 ILE A C 1
ATOM 953 O O . ILE A 1 130 ? -7.944 0.132 -0.730 1.00 97.50 130 ILE A O 1
ATOM 957 N N . ALA A 1 131 ? -7.982 0.057 1.512 1.00 97.06 131 ALA A N 1
ATOM 958 C CA . ALA A 1 131 ? -8.069 -1.400 1.618 1.00 97.06 131 ALA A CA 1
ATOM 959 C C . ALA A 1 131 ? -9.358 -1.979 1.007 1.00 97.06 131 ALA A C 1
ATOM 961 O O . ALA A 1 131 ? -9.334 -3.076 0.457 1.00 97.06 131 ALA A O 1
ATOM 962 N N . GLU A 1 132 ? -10.469 -1.243 1.089 1.00 96.06 132 GLU A N 1
ATOM 963 C CA . GLU A 1 132 ? -11.758 -1.615 0.489 1.00 96.06 132 GLU A CA 1
ATOM 964 C C . GLU A 1 132 ? -11.839 -1.302 -1.015 1.00 96.06 132 GLU A C 1
ATOM 966 O O . GLU A 1 132 ? -12.843 -1.621 -1.655 1.00 96.06 132 GLU A O 1
ATOM 971 N N . TRP A 1 133 ? -10.810 -0.682 -1.603 1.00 97.56 133 TRP A N 1
ATOM 972 C CA . TRP A 1 133 ? -10.797 -0.392 -3.031 1.00 97.56 133 TRP A CA 1
ATOM 973 C C . TRP A 1 133 ? -10.692 -1.681 -3.855 1.00 97.56 133 TRP A C 1
ATOM 975 O O . TRP A 1 133 ? -9.840 -2.536 -3.602 1.00 97.56 133 TRP A O 1
ATOM 985 N N . ASP A 1 134 ? -11.547 -1.811 -4.871 1.00 97.12 134 ASP A N 1
ATOM 986 C CA . ASP A 1 134 ? -11.638 -3.028 -5.678 1.00 97.12 134 ASP A CA 1
ATOM 987 C C . ASP A 1 134 ? -10.299 -3.365 -6.352 1.00 97.12 134 ASP A C 1
ATOM 989 O O . ASP A 1 134 ? -9.654 -2.515 -6.968 1.00 97.12 134 ASP A O 1
ATOM 993 N N . GLY A 1 135 ? -9.858 -4.612 -6.193 1.00 96.69 135 GLY A N 1
ATOM 994 C CA . GLY A 1 135 ? -8.569 -5.086 -6.695 1.00 96.69 135 GLY A CA 1
ATOM 995 C C . GLY A 1 135 ? -7.329 -4.561 -5.958 1.00 96.69 135 GLY A C 1
ATOM 996 O O . GLY A 1 135 ? -6.221 -4.893 -6.380 1.00 96.69 135 GLY A O 1
ATOM 997 N N . MET A 1 136 ? -7.459 -3.786 -4.870 1.00 98.19 136 MET A N 1
ATOM 998 C CA . MET A 1 136 ? -6.308 -3.260 -4.116 1.00 98.19 136 MET A CA 1
ATOM 999 C C . MET A 1 136 ? -5.398 -4.376 -3.600 1.00 98.19 136 MET A C 1
ATOM 1001 O O . MET A 1 136 ? -4.191 -4.344 -3.828 1.00 98.19 136 MET A O 1
ATOM 1005 N N . ILE A 1 137 ? -5.977 -5.384 -2.945 1.00 98.06 137 ILE A N 1
ATOM 1006 C CA . ILE A 1 137 ? -5.217 -6.491 -2.348 1.00 98.06 137 ILE A CA 1
ATOM 1007 C C . ILE A 1 137 ? -4.525 -7.313 -3.441 1.00 98.06 137 ILE A C 1
ATOM 1009 O O . ILE A 1 137 ? -3.328 -7.552 -3.351 1.00 98.06 137 ILE A O 1
ATOM 1013 N N . ALA A 1 138 ? -5.226 -7.638 -4.531 1.00 98.12 138 ALA A N 1
ATOM 1014 C CA . ALA A 1 138 ? -4.627 -8.333 -5.671 1.00 98.12 138 ALA A CA 1
ATOM 1015 C C . ALA A 1 138 ? -3.477 -7.531 -6.315 1.00 98.12 138 ALA A C 1
ATOM 1017 O O . ALA A 1 138 ? -2.466 -8.102 -6.725 1.00 98.12 138 ALA A O 1
ATOM 1018 N N . ALA A 1 139 ? -3.603 -6.201 -6.392 1.00 98.19 139 ALA A N 1
ATOM 1019 C CA . ALA A 1 139 ? -2.545 -5.331 -6.895 1.00 98.19 139 ALA A CA 1
ATOM 1020 C C . ALA A 1 139 ? -1.330 -5.282 -5.952 1.00 98.19 139 ALA A C 1
ATOM 1022 O O . ALA A 1 139 ? -0.197 -5.306 -6.439 1.00 98.19 139 ALA A O 1
ATOM 1023 N N . LEU A 1 140 ? -1.549 -5.269 -4.631 1.00 98.31 140 LEU A N 1
ATOM 1024 C CA . LEU A 1 140 ? -0.485 -5.404 -3.631 1.00 98.31 140 LEU A CA 1
ATOM 1025 C C . LEU A 1 140 ? 0.236 -6.748 -3.778 1.00 98.31 140 LEU A C 1
ATOM 1027 O O . LEU A 1 140 ? 1.460 -6.743 -3.892 1.00 98.31 140 LEU A O 1
ATOM 1031 N N . THR A 1 141 ? -0.495 -7.866 -3.883 1.00 98.38 141 THR A N 1
ATOM 1032 C CA . THR A 1 141 ? 0.092 -9.195 -4.137 1.00 98.38 141 THR A CA 1
ATOM 1033 C C . THR A 1 141 ? 0.951 -9.187 -5.399 1.00 98.38 141 THR A C 1
ATOM 1035 O O . THR A 1 141 ? 2.105 -9.604 -5.376 1.00 98.38 141 THR A O 1
ATOM 1038 N N . GLY A 1 142 ? 0.429 -8.649 -6.506 1.00 97.88 142 GLY A N 1
ATOM 1039 C CA . GLY A 1 142 ? 1.184 -8.556 -7.756 1.00 97.88 142 GLY A CA 1
ATOM 1040 C C . GLY A 1 142 ? 2.477 -7.748 -7.606 1.00 97.88 142 GLY A C 1
ATOM 1041 O O . GLY A 1 142 ? 3.507 -8.124 -8.162 1.00 97.88 142 GLY A O 1
ATOM 1042 N N . MET A 1 143 ? 2.450 -6.669 -6.819 1.00 97.81 143 MET A N 1
ATOM 1043 C CA . MET A 1 143 ? 3.629 -5.846 -6.554 1.00 97.81 143 MET A CA 1
ATOM 1044 C C . MET A 1 143 ? 4.654 -6.537 -5.638 1.00 97.81 143 MET A C 1
ATOM 1046 O O . MET A 1 143 ? 5.847 -6.329 -5.832 1.00 97.81 143 MET A O 1
ATOM 1050 N N . LEU A 1 144 ? 4.230 -7.409 -4.715 1.00 98.06 144 LEU A N 1
ATOM 1051 C CA . LEU A 1 144 ? 5.144 -8.244 -3.915 1.00 98.06 144 LEU A CA 1
ATOM 1052 C C . LEU A 1 144 ? 5.942 -9.234 -4.779 1.00 98.06 144 LEU A C 1
ATOM 1054 O O . LEU A 1 144 ? 7.086 -9.540 -4.472 1.00 98.06 144 LEU A O 1
ATOM 1058 N N . THR A 1 145 ? 5.367 -9.690 -5.894 1.00 96.81 145 THR A N 1
ATOM 1059 C CA . THR A 1 145 ? 6.022 -10.642 -6.815 1.00 96.81 145 THR A CA 1
ATOM 1060 C C . THR A 1 145 ? 6.883 -9.984 -7.901 1.00 96.81 145 THR A C 1
ATOM 1062 O O . THR A 1 145 ? 7.374 -10.665 -8.804 1.00 96.81 145 THR A O 1
ATOM 1065 N N . CYS A 1 146 ? 7.049 -8.658 -7.875 1.00 96.00 146 CYS A N 1
ATOM 1066 C CA . CYS A 1 146 ? 7.858 -7.956 -8.871 1.00 96.00 146 CYS A CA 1
ATOM 1067 C C . CYS A 1 146 ? 9.361 -7.988 -8.530 1.00 96.00 146 CYS A C 1
ATOM 1069 O O . CYS A 1 146 ? 9.749 -8.384 -7.442 1.00 96.00 146 CYS A O 1
ATOM 1071 N N . TYR A 1 147 ? 10.219 -7.557 -9.461 1.00 94.19 147 TYR A N 1
ATOM 1072 C CA . TYR A 1 147 ? 11.680 -7.511 -9.258 1.00 94.19 147 TYR A CA 1
ATOM 1073 C C . TYR A 1 147 ? 12.199 -6.151 -8.754 1.00 94.19 147 TYR A C 1
ATOM 1075 O O . TYR A 1 147 ? 13.405 -5.971 -8.594 1.00 94.19 147 TYR A O 1
ATOM 1083 N N . ASP A 1 148 ? 11.317 -5.167 -8.566 1.00 95.19 148 ASP A N 1
ATOM 1084 C CA . ASP A 1 148 ? 11.681 -3.828 -8.096 1.00 95.19 148 ASP A CA 1
ATOM 1085 C C . ASP A 1 148 ? 11.613 -3.792 -6.562 1.00 95.19 148 ASP A C 1
ATOM 1087 O O . ASP A 1 148 ? 10.536 -3.883 -5.972 1.00 95.19 148 ASP A O 1
ATOM 1091 N N . ALA A 1 149 ? 12.776 -3.664 -5.919 1.00 94.81 149 ALA A N 1
ATOM 1092 C CA . ALA A 1 149 ? 12.898 -3.702 -4.465 1.00 94.81 149 ALA A CA 1
ATOM 1093 C C . ALA A 1 149 ? 12.122 -2.576 -3.761 1.00 94.81 149 ALA A C 1
ATOM 1095 O O . ALA A 1 149 ? 11.573 -2.808 -2.682 1.00 94.81 149 ALA A O 1
ATOM 1096 N N . ASP A 1 150 ? 12.034 -1.387 -4.368 1.00 95.94 150 ASP A N 1
ATOM 1097 C CA . ASP A 1 150 ? 11.305 -0.249 -3.804 1.00 95.94 150 ASP A CA 1
ATOM 1098 C C . ASP A 1 150 ? 9.793 -0.481 -3.900 1.00 95.94 150 ASP A C 1
ATOM 1100 O O . ASP A 1 150 ? 9.045 -0.191 -2.963 1.00 95.94 150 ASP A O 1
ATOM 1104 N N . ALA A 1 151 ? 9.337 -1.056 -5.017 1.00 96.81 151 ALA A N 1
ATOM 1105 C CA . ALA A 1 151 ? 7.939 -1.433 -5.194 1.00 96.81 151 ALA A CA 1
ATOM 1106 C C . ALA A 1 151 ? 7.525 -2.534 -4.201 1.00 96.81 151 ALA A C 1
ATOM 1108 O O . ALA A 1 151 ? 6.493 -2.395 -3.542 1.00 96.81 151 ALA A O 1
ATOM 1109 N N . ILE A 1 152 ? 8.354 -3.571 -4.019 1.00 97.62 152 ILE A N 1
ATOM 1110 C CA . ILE A 1 152 ? 8.140 -4.603 -2.990 1.00 97.62 152 ILE A CA 1
ATOM 1111 C C . ILE A 1 152 ? 8.066 -3.961 -1.601 1.00 97.62 152 ILE A C 1
ATOM 1113 O O . ILE A 1 152 ? 7.128 -4.218 -0.850 1.00 97.62 152 ILE A O 1
ATOM 1117 N N . HIS A 1 153 ? 9.010 -3.080 -1.266 1.00 97.19 153 HIS A N 1
ATOM 1118 C CA . HIS A 1 153 ? 9.066 -2.443 0.047 1.00 97.19 153 HIS A CA 1
ATOM 1119 C C . HIS A 1 153 ? 7.807 -1.615 0.357 1.00 97.19 153 HIS A C 1
ATOM 1121 O O . HIS A 1 153 ? 7.269 -1.661 1.466 1.00 97.19 153 HIS A O 1
ATOM 1127 N N . LEU A 1 154 ? 7.298 -0.873 -0.631 1.00 97.75 154 LEU A N 1
ATOM 1128 C CA . LEU A 1 154 ? 6.044 -0.126 -0.505 1.00 97.75 154 LEU A CA 1
ATOM 1129 C C . LEU A 1 154 ? 4.832 -1.056 -0.357 1.00 97.75 154 LEU A C 1
ATOM 1131 O O . LEU A 1 154 ? 3.950 -0.776 0.458 1.00 97.75 154 LEU A O 1
ATOM 1135 N N . ALA A 1 155 ? 4.800 -2.172 -1.094 1.00 98.31 155 ALA A N 1
ATOM 1136 C CA . ALA A 1 155 ? 3.745 -3.178 -0.977 1.00 98.31 155 ALA A CA 1
ATOM 1137 C C . ALA A 1 155 ? 3.723 -3.808 0.422 1.00 98.31 155 ALA A C 1
ATOM 1139 O O . ALA A 1 155 ? 2.653 -3.937 1.017 1.00 98.31 155 ALA A O 1
ATOM 1140 N N . LEU A 1 156 ? 4.899 -4.144 0.966 1.00 98.25 156 LEU A N 1
ATOM 1141 C CA . LEU A 1 156 ? 5.062 -4.685 2.315 1.00 98.25 156 LEU A CA 1
ATOM 1142 C C . LEU A 1 156 ? 4.593 -3.687 3.374 1.00 98.25 156 LEU A C 1
ATOM 1144 O O . LEU A 1 156 ? 3.813 -4.047 4.250 1.00 98.25 156 LEU A O 1
ATOM 1148 N N . LYS A 1 157 ? 4.983 -2.412 3.262 1.00 98.06 157 LYS A N 1
ATOM 1149 C CA . LYS A 1 157 ? 4.537 -1.349 4.177 1.00 98.06 157 LYS A CA 1
ATOM 1150 C C . LYS A 1 157 ? 3.019 -1.174 4.183 1.00 98.06 157 LYS A C 1
ATOM 1152 O O . LYS A 1 157 ? 2.420 -1.121 5.258 1.00 98.06 157 LYS A O 1
ATOM 1157 N N . LEU A 1 158 ? 2.398 -1.117 3.002 1.00 98.19 158 LEU A N 1
ATOM 1158 C CA . LEU A 1 158 ? 0.942 -1.018 2.868 1.00 98.19 158 LEU A CA 1
ATOM 1159 C C . LEU A 1 158 ? 0.237 -2.270 3.412 1.00 98.19 158 LEU A C 1
ATOM 1161 O O . LEU A 1 158 ? -0.716 -2.154 4.177 1.00 98.19 158 LEU A O 1
ATOM 1165 N N . THR A 1 159 ? 0.745 -3.458 3.093 1.00 98.31 159 THR A N 1
ATOM 1166 C CA . THR A 1 159 ? 0.227 -4.733 3.614 1.00 98.31 159 THR A CA 1
ATOM 1167 C C . THR A 1 159 ? 0.304 -4.782 5.139 1.00 98.31 159 THR A C 1
ATOM 1169 O O . THR A 1 159 ? -0.694 -5.060 5.801 1.00 98.31 159 THR A O 1
ATOM 1172 N N . ASN A 1 160 ? 1.455 -4.420 5.707 1.00 97.50 160 ASN A N 1
ATOM 1173 C CA . ASN A 1 160 ? 1.694 -4.394 7.145 1.00 97.50 160 ASN A CA 1
ATOM 1174 C C . ASN A 1 160 ? 0.722 -3.462 7.872 1.00 97.50 160 ASN A C 1
ATOM 1176 O O . ASN A 1 160 ? 0.097 -3.854 8.858 1.00 97.50 160 ASN A O 1
ATOM 1180 N N . VAL A 1 161 ? 0.546 -2.235 7.372 1.00 97.56 161 VAL A N 1
ATOM 1181 C CA . VAL A 1 161 ? -0.354 -1.274 8.017 1.00 97.56 161 VAL A CA 1
ATOM 1182 C C . VAL A 1 161 ? -1.824 -1.693 7.889 1.00 97.56 161 VAL A C 1
ATOM 1184 O O . VAL A 1 161 ? -2.562 -1.556 8.864 1.00 97.56 161 VAL A O 1
ATOM 1187 N N . ILE A 1 162 ? -2.242 -2.264 6.750 1.00 97.44 162 ILE A N 1
ATOM 1188 C CA . ILE A 1 162 ? -3.603 -2.795 6.558 1.00 97.44 162 ILE A CA 1
ATOM 1189 C C . ILE A 1 162 ? -3.864 -3.948 7.531 1.00 97.44 162 ILE A C 1
ATOM 1191 O O . ILE A 1 162 ? -4.861 -3.923 8.253 1.00 97.44 162 ILE A O 1
ATOM 1195 N N . LEU A 1 163 ? -2.963 -4.931 7.596 1.00 96.56 163 LEU A N 1
ATOM 1196 C CA . LEU A 1 163 ? -3.128 -6.093 8.465 1.00 96.56 163 LEU A CA 1
ATOM 1197 C C . LEU A 1 163 ? -3.116 -5.691 9.943 1.00 96.56 163 LEU A C 1
ATOM 1199 O O . LEU A 1 163 ? -4.040 -6.042 10.669 1.00 96.56 163 LEU A O 1
ATOM 1203 N N . ARG A 1 164 ? -2.150 -4.887 10.403 1.00 96.12 164 ARG A N 1
ATOM 1204 C CA . ARG A 1 164 ? -2.069 -4.505 11.825 1.00 96.12 164 ARG A CA 1
ATOM 1205 C C . ARG A 1 164 ? -3.227 -3.627 12.291 1.00 96.12 164 ARG A C 1
ATOM 1207 O O . ARG A 1 164 ? -3.682 -3.796 13.419 1.00 96.12 164 ARG A O 1
ATOM 1214 N N . ARG A 1 165 ? -3.700 -2.688 11.464 1.00 95.81 165 ARG A N 1
ATOM 1215 C CA . ARG A 1 165 ? -4.730 -1.720 11.887 1.00 95.81 165 ARG A CA 1
ATOM 1216 C C . ARG A 1 165 ? -6.152 -2.187 11.596 1.00 95.81 165 ARG A C 1
ATOM 1218 O O . ARG A 1 165 ? -7.053 -1.918 12.388 1.00 95.81 165 ARG A O 1
ATOM 1225 N N . LEU A 1 166 ? -6.371 -2.893 10.485 1.00 95.06 166 LEU A N 1
ATOM 1226 C CA . LEU A 1 166 ? -7.721 -3.253 10.047 1.00 95.06 166 LEU A CA 1
ATOM 1227 C C . LEU A 1 166 ? -8.087 -4.720 10.298 1.00 95.06 166 LEU A C 1
ATOM 1229 O O . LEU A 1 166 ? -9.256 -4.986 10.577 1.00 95.06 166 LEU A O 1
ATOM 1233 N N . SER A 1 167 ? -7.135 -5.662 10.247 1.00 89.81 167 SER A N 1
ATOM 1234 C CA . SER A 1 167 ? -7.424 -7.099 10.440 1.00 89.81 167 SER A CA 1
ATOM 1235 C C . SER A 1 167 ? -8.090 -7.419 11.786 1.00 89.81 167 SER A C 1
ATOM 1237 O O . SER A 1 167 ? -9.109 -8.113 11.772 1.00 89.81 167 SER A O 1
ATOM 1239 N N . PRO A 1 168 ? -7.645 -6.859 12.937 1.00 89.88 168 PRO A N 1
ATOM 1240 C CA . PRO A 1 168 ? -8.280 -7.143 14.230 1.00 89.88 168 PRO A CA 1
ATOM 1241 C C . PRO A 1 168 ? -9.769 -6.781 14.275 1.00 89.88 168 PRO A C 1
ATOM 1243 O O . PRO A 1 168 ? -10.527 -7.340 15.062 1.00 89.88 168 PRO A O 1
ATOM 1246 N N . ASN A 1 169 ? -10.187 -5.849 13.416 1.00 86.50 169 ASN A N 1
ATOM 1247 C CA . ASN A 1 169 ? -11.540 -5.313 13.370 1.00 86.50 169 ASN A CA 1
ATOM 1248 C C . ASN A 1 169 ? -12.368 -5.870 12.198 1.00 86.50 169 ASN A C 1
ATOM 1250 O O . ASN A 1 169 ? -13.562 -5.584 12.110 1.00 86.50 169 ASN A O 1
ATOM 1254 N N . SER A 1 170 ? -11.758 -6.620 11.271 1.00 90.81 170 SER A N 1
ATOM 1255 C CA . SER A 1 170 ? -12.406 -7.054 10.030 1.00 90.81 170 SER A CA 1
ATOM 1256 C C . SER A 1 170 ? -11.872 -8.410 9.542 1.00 90.81 170 SER A C 1
ATOM 1258 O O . SER A 1 170 ? -10.894 -8.452 8.788 1.00 90.81 170 SER A O 1
ATOM 1260 N N . PRO A 1 171 ? -12.544 -9.534 9.873 1.00 91.12 171 PRO A N 1
ATOM 1261 C CA . PRO A 1 171 ? -12.156 -10.858 9.371 1.00 91.12 171 PRO A CA 1
ATOM 1262 C C . PRO A 1 171 ? -12.262 -10.954 7.842 1.00 91.12 171 PRO A C 1
ATOM 1264 O O . PRO A 1 171 ? -11.580 -11.758 7.210 1.00 91.12 171 PRO A O 1
ATOM 1267 N N . THR A 1 172 ? -13.088 -10.100 7.230 1.00 94.38 172 THR A N 1
ATOM 1268 C CA . THR A 1 172 ? -13.215 -9.989 5.776 1.00 94.38 172 THR A CA 1
ATOM 1269 C C . THR A 1 172 ? -11.898 -9.587 5.127 1.00 94.38 172 THR A C 1
ATOM 1271 O O . THR A 1 172 ? -11.540 -10.171 4.111 1.00 94.38 172 THR A O 1
ATOM 1274 N N . ILE A 1 173 ? -11.168 -8.626 5.705 1.00 93.81 173 ILE A N 1
ATOM 1275 C CA . ILE A 1 173 ? -9.882 -8.181 5.150 1.00 93.81 173 ILE A CA 1
ATOM 1276 C C . ILE A 1 173 ? -8.896 -9.339 5.175 1.00 93.81 173 ILE A C 1
ATOM 1278 O O . ILE A 1 173 ? -8.316 -9.656 4.146 1.00 93.81 173 ILE A O 1
ATOM 1282 N N . TYR A 1 174 ? -8.776 -10.027 6.308 1.00 93.44 174 TYR A N 1
ATOM 1283 C CA . TYR A 1 174 ? -7.899 -11.188 6.416 1.00 93.44 174 TYR A CA 1
ATOM 1284 C C . TYR A 1 174 ? -8.206 -12.256 5.357 1.00 93.44 174 TYR A C 1
ATOM 1286 O O . TYR A 1 174 ? -7.308 -12.708 4.652 1.00 93.44 174 TYR A O 1
ATOM 1294 N N . ARG A 1 175 ? -9.489 -12.598 5.175 1.00 94.19 175 ARG A N 1
ATOM 1295 C CA . ARG A 1 175 ? -9.914 -13.549 4.142 1.00 94.19 175 ARG A CA 1
ATOM 1296 C C . ARG A 1 175 ? -9.542 -13.084 2.731 1.00 94.19 175 ARG A C 1
ATOM 1298 O O . ARG A 1 175 ? -9.115 -13.901 1.930 1.00 94.19 175 ARG A O 1
ATOM 1305 N N . LEU A 1 176 ? -9.674 -11.793 2.423 1.00 96.31 176 LEU A N 1
ATOM 1306 C CA . LEU A 1 176 ? -9.288 -11.265 1.111 1.00 96.31 176 LEU A CA 1
ATOM 1307 C C . LEU A 1 176 ? -7.774 -11.378 0.858 1.00 96.31 176 LEU A C 1
ATOM 1309 O O . LEU A 1 176 ? -7.374 -11.625 -0.274 1.00 96.31 176 LEU A O 1
ATOM 1313 N N . PHE A 1 177 ? -6.937 -11.216 1.889 1.00 96.88 177 PHE A N 1
ATOM 1314 C CA . PHE A 1 177 ? -5.486 -11.436 1.786 1.00 96.88 177 PHE A CA 1
ATOM 1315 C C . PHE A 1 177 ? -5.143 -12.917 1.558 1.00 96.88 177 PHE A C 1
ATOM 1317 O O . PHE A 1 177 ? -4.283 -13.225 0.735 1.00 96.88 177 PHE A O 1
ATOM 1324 N N . ASP A 1 178 ? -5.845 -13.818 2.247 1.00 95.00 178 ASP A N 1
ATOM 1325 C CA . ASP A 1 178 ? -5.727 -15.275 2.093 1.00 95.00 178 ASP A CA 1
ATOM 1326 C C . ASP A 1 178 ? -6.127 -15.718 0.672 1.00 95.00 178 ASP A C 1
ATOM 1328 O O . ASP A 1 178 ? -5.353 -16.356 -0.034 1.00 95.00 178 ASP A O 1
ATOM 1332 N N . GLU A 1 179 ? -7.301 -15.285 0.199 1.00 96.44 179 GLU A N 1
ATOM 1333 C CA . GLU A 1 179 ? -7.816 -15.577 -1.148 1.00 96.44 179 GLU A CA 1
ATOM 1334 C C . GLU A 1 179 ? -6.931 -14.996 -2.262 1.00 96.44 179 GLU A C 1
ATOM 1336 O O . GLU A 1 179 ? -6.843 -15.568 -3.349 1.00 96.44 179 GLU A O 1
ATOM 1341 N N . ALA A 1 180 ? -6.268 -13.866 -2.006 1.00 97.50 180 ALA A N 1
ATOM 1342 C CA . ALA A 1 180 ? -5.343 -13.246 -2.947 1.00 97.50 180 ALA A CA 1
ATOM 1343 C C . ALA A 1 180 ? -3.951 -13.902 -2.967 1.00 97.50 180 ALA A C 1
ATOM 1345 O O . ALA A 1 180 ? -3.109 -13.444 -3.739 1.00 97.50 180 ALA A O 1
ATOM 1346 N N . GLY A 1 181 ? -3.686 -14.924 -2.143 1.00 97.19 181 GLY A N 1
ATOM 1347 C CA . GLY A 1 181 ? -2.393 -15.615 -2.098 1.00 97.19 181 GLY A CA 1
ATOM 1348 C C . GLY A 1 181 ? -1.255 -14.735 -1.578 1.00 97.19 181 GLY A C 1
ATOM 1349 O O . GLY A 1 181 ? -0.136 -14.801 -2.083 1.00 97.19 181 GLY A O 1
ATOM 1350 N N . VAL A 1 182 ? -1.531 -13.853 -0.607 1.00 97.81 182 VAL A N 1
ATOM 1351 C CA . VAL A 1 182 ? -0.498 -12.947 -0.076 1.00 97.81 182 VAL A CA 1
ATOM 1352 C C . VAL A 1 182 ? 0.589 -13.709 0.680 1.00 97.81 182 VAL A C 1
ATOM 1354 O O . VAL A 1 182 ? 1.747 -13.322 0.575 1.00 97.81 182 VAL A O 1
ATOM 1357 N N . ALA A 1 183 ? 0.253 -14.800 1.377 1.00 97.19 183 ALA A N 1
ATOM 1358 C CA . ALA A 1 183 ? 1.239 -15.638 2.065 1.00 97.19 183 ALA A CA 1
ATOM 1359 C C . ALA A 1 183 ? 2.300 -16.174 1.085 1.00 97.19 183 ALA A C 1
ATOM 1361 O O . ALA A 1 183 ? 3.482 -15.882 1.253 1.00 97.19 183 ALA A O 1
ATOM 1362 N N . ASP A 1 184 ? 1.866 -16.810 -0.007 1.00 97.75 184 ASP A N 1
ATOM 1363 C CA . ASP A 1 184 ? 2.750 -17.313 -1.069 1.00 97.75 184 ASP A CA 1
ATOM 1364 C C . ASP A 1 184 ? 3.630 -16.196 -1.666 1.00 97.75 184 ASP A C 1
ATOM 1366 O O . ASP A 1 184 ? 4.811 -16.386 -1.968 1.00 97.75 184 ASP A O 1
ATOM 1370 N N . ALA A 1 185 ? 3.066 -14.994 -1.839 1.00 98.25 185 ALA A N 1
ATOM 1371 C CA . ALA A 1 185 ? 3.812 -13.847 -2.348 1.00 98.25 185 ALA A CA 1
ATOM 1372 C C . ALA A 1 185 ? 4.870 -13.340 -1.351 1.00 98.25 185 ALA A C 1
ATOM 1374 O O . ALA A 1 185 ? 5.955 -12.950 -1.778 1.00 98.25 185 ALA A O 1
ATOM 1375 N N . LEU A 1 186 ? 4.581 -13.351 -0.045 1.00 97.94 186 LEU A N 1
ATOM 1376 C CA . LEU A 1 186 ? 5.542 -12.999 1.006 1.00 97.94 186 LEU A CA 1
ATOM 1377 C C . LEU A 1 186 ? 6.673 -14.033 1.095 1.00 97.94 186 LEU A C 1
ATOM 1379 O O . LEU A 1 186 ? 7.838 -13.642 1.154 1.00 97.94 186 LEU A O 1
ATOM 1383 N N . GLU A 1 187 ? 6.358 -15.328 1.019 1.00 97.31 187 GLU A N 1
ATOM 1384 C CA . GLU A 1 187 ? 7.364 -16.399 0.964 1.00 97.31 187 GLU A CA 1
ATOM 1385 C C . GLU A 1 187 ? 8.304 -16.213 -0.234 1.00 97.31 187 GLU A C 1
ATOM 1387 O O . GLU A 1 187 ? 9.526 -16.289 -0.096 1.00 97.31 187 GLU A O 1
ATOM 1392 N N . SER A 1 188 ? 7.755 -15.841 -1.397 1.00 97.06 188 SER A N 1
ATOM 1393 C CA . SER A 1 188 ? 8.565 -15.533 -2.579 1.00 97.06 188 SER A CA 1
ATOM 1394 C C . SER A 1 188 ? 9.545 -14.375 -2.349 1.00 97.06 188 SER A C 1
ATOM 1396 O O . SER A 1 188 ? 10.662 -14.415 -2.870 1.00 97.06 188 SER A O 1
ATOM 1398 N N . VAL A 1 189 ? 9.177 -13.352 -1.568 1.00 96.88 189 VAL A N 1
ATOM 1399 C CA . VAL A 1 189 ? 10.092 -12.251 -1.210 1.00 96.88 189 VAL A CA 1
ATOM 1400 C C . VAL A 1 189 ? 11.255 -12.767 -0.353 1.00 96.88 189 VAL A C 1
ATOM 1402 O O . VAL A 1 189 ? 12.408 -12.404 -0.604 1.00 96.88 189 VAL A O 1
ATOM 1405 N N . CYS A 1 190 ? 10.984 -13.652 0.610 1.00 96.62 190 CYS A N 1
ATOM 1406 C CA . CYS A 1 190 ? 12.012 -14.291 1.440 1.00 96.62 190 CYS A CA 1
ATOM 1407 C C . CYS A 1 190 ? 12.972 -15.164 0.608 1.00 96.62 190 CYS A C 1
ATOM 1409 O O . CYS A 1 190 ? 14.198 -15.089 0.769 1.00 96.62 190 CYS A O 1
ATOM 1411 N N . ASP A 1 191 ? 12.437 -15.941 -0.337 1.00 95.12 191 ASP A N 1
ATOM 1412 C CA . ASP A 1 191 ? 13.230 -16.764 -1.257 1.00 95.12 191 ASP A CA 1
ATOM 1413 C C . ASP A 1 191 ? 14.136 -15.911 -2.156 1.00 95.12 191 ASP A C 1
ATOM 1415 O O . ASP A 1 191 ? 15.312 -16.232 -2.366 1.00 95.12 191 ASP A O 1
ATOM 1419 N N . GLN A 1 192 ? 13.617 -14.788 -2.667 1.00 93.06 192 GLN A N 1
ATOM 1420 C CA . GLN A 1 192 ? 14.386 -13.855 -3.492 1.00 93.06 192 GLN A CA 1
ATOM 1421 C C . GLN A 1 192 ? 15.574 -13.261 -2.729 1.00 93.06 192 GLN A C 1
ATOM 1423 O O . GLN A 1 192 ? 16.673 -13.167 -3.284 1.00 93.06 192 GLN A O 1
ATOM 1428 N N . ALA A 1 193 ? 15.389 -12.898 -1.457 1.00 91.50 193 ALA A N 1
ATOM 1429 C CA . ALA A 1 193 ? 16.480 -12.401 -0.624 1.00 91.50 193 ALA A CA 1
ATOM 1430 C C . ALA A 1 193 ? 17.527 -13.483 -0.339 1.00 91.50 193 ALA A C 1
ATOM 1432 O O . ALA A 1 193 ? 18.724 -13.222 -0.462 1.00 91.50 193 ALA A O 1
ATOM 1433 N N . SER A 1 194 ? 17.090 -14.715 -0.065 1.00 90.06 194 SER A N 1
ATOM 1434 C CA . SER A 1 194 ? 17.986 -15.863 0.126 1.00 90.06 194 SER A CA 1
ATOM 1435 C C . SER A 1 194 ? 18.850 -16.122 -1.113 1.00 90.06 194 SER A C 1
ATOM 1437 O O . SER A 1 194 ? 20.051 -16.372 -1.000 1.00 90.06 194 SER A O 1
ATOM 1439 N N . LEU A 1 195 ? 18.269 -15.994 -2.310 1.00 89.25 195 LEU A N 1
ATOM 1440 C CA . LEU A 1 195 ? 19.002 -16.105 -3.570 1.00 89.25 195 LEU A CA 1
ATOM 1441 C C . LEU A 1 195 ? 19.987 -14.939 -3.770 1.00 89.25 195 LEU A C 1
ATOM 1443 O O . LEU A 1 195 ? 21.120 -15.150 -4.210 1.00 89.25 195 LEU A O 1
ATOM 1447 N N . ALA A 1 196 ? 19.577 -13.714 -3.432 1.00 86.62 196 ALA A N 1
ATOM 1448 C CA . ALA A 1 196 ? 20.407 -12.518 -3.558 1.00 86.62 196 ALA A CA 1
ATOM 1449 C C . ALA A 1 196 ? 21.603 -12.524 -2.589 1.00 86.62 196 ALA A C 1
ATOM 1451 O O . ALA A 1 196 ? 22.707 -12.136 -2.988 1.00 86.62 196 ALA A O 1
ATOM 1452 N N . ALA A 1 197 ? 21.423 -13.027 -1.364 1.00 84.38 197 ALA A N 1
ATOM 1453 C CA . ALA A 1 197 ? 22.453 -13.105 -0.326 1.00 84.38 197 ALA A CA 1
ATOM 1454 C C . ALA A 1 197 ? 23.671 -13.947 -0.745 1.00 84.38 197 ALA A C 1
ATOM 1456 O O . ALA A 1 197 ? 24.800 -13.649 -0.356 1.00 84.38 197 ALA A O 1
ATOM 1457 N N . VAL A 1 198 ? 23.469 -14.955 -1.601 1.00 83.81 198 VAL A N 1
ATOM 1458 C CA . VAL A 1 198 ? 24.560 -15.757 -2.183 1.00 83.81 198 VAL A CA 1
ATOM 1459 C C . VAL A 1 198 ? 25.422 -14.929 -3.146 1.00 83.81 198 VAL A C 1
ATOM 1461 O O . VAL A 1 198 ? 26.592 -15.247 -3.359 1.00 83.81 198 VAL A O 1
ATOM 1464 N N . SER A 1 199 ? 24.861 -13.866 -3.732 1.00 77.25 199 SER A N 1
ATOM 1465 C CA . SER A 1 199 ? 25.488 -13.112 -4.818 1.00 77.25 199 SER A CA 1
ATOM 1466 C C . SER A 1 199 ? 26.228 -11.851 -4.365 1.00 77.25 199 SER A C 1
ATOM 1468 O O . SER A 1 199 ? 27.367 -11.685 -4.777 1.00 77.25 199 SER A O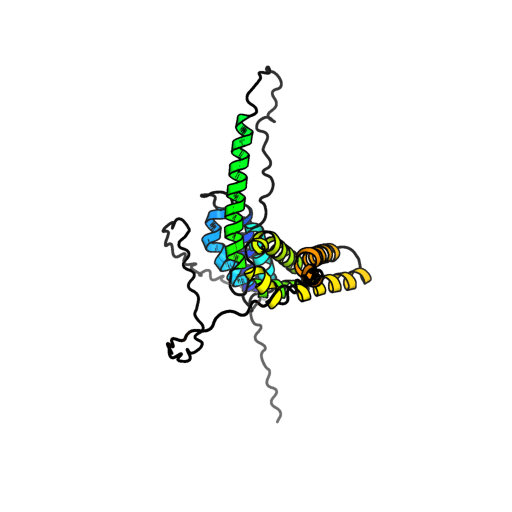 1
ATOM 1470 N N . HIS A 1 200 ? 25.651 -10.995 -3.516 1.00 56.69 200 HIS A N 1
ATOM 1471 C CA . HIS A 1 200 ? 26.289 -9.809 -2.922 1.00 56.69 200 HIS A CA 1
ATOM 1472 C C . HIS A 1 200 ? 25.332 -9.224 -1.865 1.00 56.69 200 HIS A C 1
ATOM 1474 O O . HIS A 1 200 ? 24.207 -8.866 -2.195 1.00 56.69 200 HIS A O 1
ATOM 1480 N N . GLY A 1 201 ? 25.748 -9.140 -0.597 1.00 61.94 201 GLY A N 1
ATOM 1481 C CA . GLY A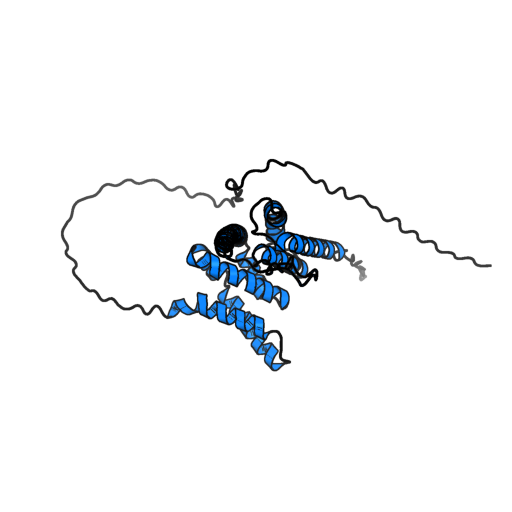 1 201 ? 24.870 -8.698 0.497 1.00 61.94 201 GLY A CA 1
ATOM 1482 C C . GLY A 1 201 ? 24.425 -7.229 0.416 1.00 61.94 201 GLY A C 1
ATOM 1483 O O . GLY A 1 201 ? 25.155 -6.396 -0.125 1.00 61.94 201 GLY A O 1
ATOM 1484 N N . SER A 1 202 ? 23.282 -6.936 1.065 1.00 62.41 202 SER A N 1
ATOM 1485 C CA . SER A 1 202 ? 22.949 -5.650 1.724 1.00 62.41 202 SER A CA 1
ATOM 1486 C C . SER A 1 202 ? 21.743 -4.805 1.239 1.00 62.41 202 SER A C 1
ATOM 1488 O O . SER A 1 202 ? 21.723 -3.602 1.496 1.00 62.41 202 SER A O 1
ATOM 1490 N N . CYS A 1 203 ? 20.676 -5.351 0.648 1.00 58.69 203 CYS A N 1
ATOM 1491 C CA . CYS A 1 203 ? 19.399 -4.592 0.589 1.00 58.69 203 CYS A CA 1
ATOM 1492 C C . CYS A 1 203 ? 18.127 -5.441 0.538 1.00 58.69 203 CYS A C 1
ATOM 1494 O O . CYS A 1 203 ? 17.096 -5.003 1.045 1.00 58.69 203 CYS A O 1
ATOM 1496 N N . ALA A 1 204 ? 18.196 -6.656 -0.011 1.00 66.50 204 ALA A N 1
ATOM 1497 C CA . ALA A 1 204 ? 17.068 -7.589 -0.002 1.00 66.50 204 ALA A CA 1
ATOM 1498 C C . ALA A 1 204 ? 16.665 -8.023 1.423 1.00 66.50 204 ALA A C 1
ATOM 1500 O O . ALA A 1 204 ? 15.504 -8.351 1.657 1.00 66.50 204 ALA A O 1
ATOM 1501 N N . ASP A 1 205 ? 17.601 -7.940 2.372 1.00 82.69 205 ASP A N 1
ATOM 1502 C CA . ASP A 1 205 ? 17.433 -8.409 3.749 1.00 82.69 205 ASP A CA 1
ATOM 1503 C C . ASP A 1 205 ? 16.267 -7.705 4.462 1.00 82.69 205 ASP A C 1
ATOM 1505 O O . ASP A 1 205 ? 15.393 -8.367 5.005 1.00 82.69 205 ASP A O 1
ATOM 1509 N N . SER A 1 206 ? 16.147 -6.375 4.354 1.00 92.75 206 SER A N 1
ATOM 1510 C CA . SER A 1 206 ? 15.076 -5.648 5.060 1.00 92.75 206 SER A CA 1
ATOM 1511 C C . SER A 1 206 ? 13.670 -5.980 4.551 1.00 92.75 206 SER A C 1
ATOM 1513 O O . SER A 1 206 ? 12.709 -5.850 5.310 1.00 92.75 206 SER A O 1
ATOM 1515 N N . ASN A 1 207 ? 13.527 -6.343 3.272 1.00 95.38 207 ASN A N 1
ATOM 1516 C CA . ASN A 1 207 ? 12.233 -6.741 2.721 1.00 95.38 207 ASN A CA 1
ATOM 1517 C C . ASN A 1 207 ? 11.873 -8.161 3.161 1.00 95.38 207 ASN A C 1
ATOM 1519 O O . ASN A 1 207 ? 10.718 -8.402 3.500 1.00 95.38 207 ASN A O 1
ATOM 1523 N N . ALA A 1 208 ? 12.850 -9.071 3.189 1.00 96.12 208 ALA A N 1
ATOM 1524 C CA . ALA A 1 208 ? 12.647 -10.425 3.689 1.00 96.12 208 ALA A CA 1
ATOM 1525 C C . ALA A 1 208 ? 12.326 -10.448 5.184 1.00 96.12 208 ALA A C 1
ATOM 1527 O O . ALA A 1 208 ? 11.382 -11.126 5.567 1.00 96.12 208 ALA A O 1
ATOM 1528 N N . ASP A 1 209 ? 13.017 -9.649 6.001 1.00 96.94 209 ASP A N 1
ATOM 1529 C CA . ASP A 1 209 ? 12.725 -9.534 7.435 1.00 96.94 209 ASP A CA 1
ATOM 1530 C C . ASP A 1 209 ? 11.273 -9.080 7.662 1.00 96.94 209 ASP A C 1
ATOM 1532 O O . ASP A 1 209 ? 10.524 -9.704 8.408 1.00 96.94 209 ASP A O 1
ATOM 1536 N N . MET A 1 210 ? 10.826 -8.041 6.944 1.00 97.62 210 MET A N 1
ATOM 1537 C CA . MET A 1 210 ? 9.443 -7.562 7.051 1.00 97.62 210 MET A CA 1
ATOM 1538 C C . MET A 1 210 ? 8.423 -8.583 6.527 1.00 97.62 210 MET A C 1
ATOM 1540 O O . MET A 1 210 ? 7.315 -8.659 7.054 1.00 97.62 210 MET A O 1
ATOM 1544 N N . ALA A 1 211 ? 8.760 -9.340 5.480 1.00 97.69 211 ALA A N 1
ATOM 1545 C CA . ALA A 1 211 ? 7.893 -10.387 4.952 1.00 97.69 211 ALA A CA 1
ATOM 1546 C C . ALA A 1 211 ? 7.762 -11.559 5.938 1.00 97.69 211 ALA A C 1
ATOM 1548 O O . ALA A 1 211 ? 6.642 -11.996 6.193 1.00 97.69 211 ALA A O 1
ATOM 1549 N N . ALA A 1 212 ? 8.870 -12.000 6.538 1.00 97.19 212 ALA A N 1
ATOM 1550 C CA . ALA A 1 212 ? 8.891 -13.027 7.574 1.00 97.19 212 ALA A CA 1
ATOM 1551 C C . ALA A 1 212 ? 8.068 -12.601 8.800 1.00 97.19 212 ALA A C 1
ATOM 1553 O O . ALA A 1 212 ? 7.167 -13.330 9.203 1.00 97.19 212 ALA A O 1
ATOM 1554 N N . ASP A 1 213 ? 8.265 -11.373 9.297 1.00 97.31 213 ASP A N 1
ATOM 1555 C CA . ASP A 1 213 ? 7.473 -10.822 10.405 1.00 97.31 213 ASP A CA 1
ATOM 1556 C C . ASP A 1 213 ? 5.961 -10.855 10.107 1.00 97.31 213 ASP A C 1
ATOM 1558 O O . ASP A 1 213 ? 5.144 -11.109 10.992 1.00 97.31 213 ASP A O 1
ATOM 1562 N N . LEU A 1 214 ? 5.559 -10.581 8.859 1.00 97.12 214 LEU A N 1
ATOM 1563 C CA . LEU A 1 214 ? 4.153 -10.629 8.450 1.00 97.12 214 LEU A CA 1
ATOM 1564 C C . LEU A 1 214 ? 3.606 -12.057 8.383 1.00 97.12 214 LEU A C 1
ATOM 1566 O O . LEU A 1 214 ? 2.451 -12.268 8.766 1.00 97.12 214 LEU A O 1
ATOM 1570 N N . ILE A 1 215 ? 4.405 -13.011 7.900 1.00 96.69 215 ILE A N 1
ATOM 1571 C CA . ILE A 1 215 ? 4.049 -14.435 7.870 1.00 96.69 215 ILE A CA 1
ATOM 1572 C C . ILE A 1 215 ? 3.817 -14.930 9.301 1.00 96.69 215 ILE A C 1
ATOM 1574 O O . ILE A 1 215 ? 2.725 -15.421 9.600 1.00 96.69 215 ILE A O 1
ATOM 1578 N N . ASP A 1 216 ? 4.773 -14.692 10.197 1.00 95.00 216 ASP A N 1
ATOM 1579 C CA . ASP A 1 216 ? 4.723 -15.127 11.596 1.00 95.00 216 ASP A CA 1
ATOM 1580 C C . ASP A 1 216 ? 3.540 -14.491 12.350 1.00 95.00 216 ASP A C 1
ATOM 1582 O O . ASP A 1 216 ? 2.822 -15.147 13.116 1.00 95.00 216 ASP A O 1
ATOM 1586 N N . ASP A 1 217 ? 3.286 -13.196 12.126 1.00 94.69 217 ASP A N 1
ATOM 1587 C CA . ASP A 1 217 ? 2.242 -12.486 12.859 1.00 94.69 217 ASP A CA 1
ATOM 1588 C C . ASP A 1 217 ? 0.822 -12.854 12.423 1.00 94.69 217 ASP A C 1
ATOM 1590 O O . ASP A 1 217 ? -0.078 -12.868 13.277 1.00 94.69 217 ASP A O 1
ATOM 1594 N N . PHE A 1 218 ? 0.603 -13.134 11.133 1.00 94.06 218 PHE A N 1
ATOM 1595 C CA . PHE A 1 218 ? -0.743 -13.225 10.556 1.00 94.06 218 PHE A CA 1
ATOM 1596 C C . PHE A 1 218 ? -1.069 -14.552 9.865 1.00 94.06 218 PHE A C 1
ATOM 1598 O O . PHE A 1 218 ? -2.246 -14.920 9.822 1.00 94.06 218 PHE A O 1
ATOM 1605 N N . PHE A 1 219 ? -0.092 -15.271 9.322 1.00 92.56 219 PHE A N 1
ATOM 1606 C CA . PHE A 1 219 ? -0.351 -16.421 8.449 1.00 92.56 219 PHE A CA 1
ATOM 1607 C C . PHE A 1 219 ? 0.037 -17.764 9.082 1.00 92.56 219 PHE A C 1
ATOM 1609 O O . PHE A 1 219 ? -0.690 -18.735 8.885 1.00 92.56 219 PHE A O 1
ATOM 1616 N N . ASP A 1 220 ? 1.071 -17.815 9.925 1.00 87.25 220 ASP A N 1
ATOM 1617 C CA . ASP A 1 220 ? 1.556 -19.080 10.506 1.00 87.25 220 ASP A CA 1
ATOM 1618 C C . ASP A 1 220 ? 0.692 -19.590 11.686 1.00 87.25 220 ASP A C 1
ATOM 1620 O O . ASP A 1 220 ? 0.566 -20.785 11.953 1.00 87.25 220 ASP A O 1
ATOM 1624 N N . LYS A 1 221 ? -0.058 -18.693 12.343 1.00 74.12 221 LYS A N 1
ATOM 1625 C CA . LYS A 1 221 ? -0.899 -19.016 13.519 1.00 74.12 221 LYS A CA 1
ATOM 1626 C C . LYS A 1 221 ? -2.102 -19.927 13.232 1.00 74.12 221 LYS A C 1
ATOM 1628 O O . LYS A 1 221 ? -2.796 -20.321 14.169 1.00 74.12 221 LYS A O 1
ATOM 1633 N N . LYS A 1 222 ? -2.385 -20.262 11.968 1.00 60.00 222 LYS A N 1
ATOM 1634 C CA . LYS A 1 222 ? -3.515 -21.132 11.592 1.00 60.00 222 LYS A CA 1
ATOM 1635 C C . LYS A 1 222 ? -3.307 -22.609 11.955 1.00 60.00 222 LYS A C 1
ATOM 1637 O O . LYS A 1 222 ? -4.300 -23.328 12.010 1.00 60.00 222 LYS A O 1
ATOM 1642 N N . ASN A 1 223 ? -2.078 -23.048 12.239 1.00 53.38 223 ASN A N 1
ATOM 1643 C CA . ASN A 1 223 ? -1.785 -24.462 12.514 1.00 53.38 223 ASN A CA 1
ATOM 1644 C C . ASN A 1 223 ? -1.620 -24.812 14.004 1.00 53.38 223 ASN A C 1
ATOM 1646 O O . ASN A 1 223 ? -1.636 -25.991 14.343 1.00 53.38 223 ASN A O 1
ATOM 1650 N N . ASP A 1 224 ? -1.525 -23.814 14.888 1.00 56.88 224 ASP A N 1
ATOM 1651 C CA . ASP A 1 224 ? -1.258 -24.025 16.321 1.00 56.88 224 ASP A CA 1
ATOM 1652 C C . ASP A 1 224 ? -2.487 -23.869 17.223 1.00 56.88 224 ASP A C 1
ATOM 1654 O O . ASP A 1 224 ? -2.392 -24.047 18.441 1.00 56.88 224 ASP A O 1
ATOM 1658 N N . VAL A 1 225 ? -3.674 -23.612 16.655 1.00 59.56 225 VAL A N 1
ATOM 1659 C CA . VAL A 1 225 ? -4.918 -23.921 17.371 1.00 59.56 225 VAL A CA 1
ATOM 1660 C C . VAL A 1 225 ? -5.076 -25.433 17.319 1.00 59.56 225 VAL A C 1
ATOM 1662 O O . VAL A 1 225 ? -5.854 -25.977 16.541 1.00 59.56 225 VAL A O 1
ATOM 1665 N N . VAL A 1 226 ? -4.267 -26.096 18.148 1.00 54.25 226 VAL A N 1
ATOM 1666 C CA . VAL A 1 226 ? -4.532 -27.420 18.684 1.00 54.25 226 VAL A CA 1
ATOM 1667 C C . VAL A 1 226 ? -6.025 -27.440 18.956 1.00 54.25 226 VAL A C 1
ATOM 1669 O O . VAL A 1 226 ? -6.522 -26.648 19.763 1.00 54.25 226 VAL A O 1
ATOM 1672 N N . GLU A 1 227 ? -6.736 -28.279 18.207 1.00 56.19 227 GLU A N 1
ATOM 1673 C CA . GLU A 1 227 ? -8.029 -28.794 18.612 1.00 56.19 227 GLU A CA 1
ATOM 1674 C C . GLU A 1 227 ? -7.791 -29.387 19.998 1.00 56.19 227 GLU A C 1
ATOM 1676 O O . GLU A 1 227 ? -7.408 -30.545 20.147 1.00 56.19 227 GLU A O 1
ATOM 1681 N N . ASP A 1 228 ? -7.897 -28.550 21.030 1.00 53.53 228 ASP A N 1
ATOM 1682 C CA . ASP A 1 228 ? -8.090 -29.018 22.381 1.00 53.53 228 ASP A CA 1
ATOM 1683 C C . ASP A 1 228 ? -9.493 -29.590 22.318 1.00 53.53 228 ASP A C 1
ATOM 1685 O O . ASP A 1 228 ? -10.498 -28.880 22.445 1.00 53.53 228 ASP A O 1
ATOM 1689 N N . ASP A 1 229 ? -9.494 -30.862 21.913 1.00 52.75 229 ASP A N 1
ATOM 1690 C CA . ASP A 1 229 ? -10.470 -31.905 22.111 1.00 52.75 229 ASP A CA 1
ATOM 1691 C C . ASP A 1 229 ? -11.068 -31.714 23.504 1.00 52.75 229 ASP A C 1
ATOM 1693 O O . ASP A 1 229 ? -10.816 -32.453 24.458 1.00 52.75 229 ASP A O 1
ATOM 1697 N N . ASN A 1 230 ? -11.948 -30.723 23.615 1.00 54.88 230 ASN A N 1
ATOM 1698 C CA . ASN A 1 230 ? -12.983 -30.675 24.616 1.00 54.88 230 ASN A CA 1
ATOM 1699 C C . ASN A 1 230 ? -14.018 -31.696 24.171 1.00 54.88 230 ASN A C 1
ATOM 1701 O O . ASN A 1 230 ? -15.137 -31.411 23.745 1.00 54.88 230 ASN A O 1
ATOM 1705 N N . ASN A 1 231 ? -13.555 -32.926 24.333 1.00 51.00 231 ASN A N 1
ATOM 1706 C CA . ASN A 1 231 ? -14.223 -34.185 24.496 1.00 51.00 231 ASN A CA 1
ATOM 1707 C C . ASN A 1 231 ? -15.142 -34.110 25.731 1.00 51.00 231 ASN A C 1
ATOM 1709 O O . ASN A 1 231 ? -15.107 -34.964 26.613 1.00 51.00 231 ASN A O 1
ATOM 1713 N N . ASN A 1 232 ? -15.991 -33.080 25.797 1.00 51.69 232 ASN A N 1
ATOM 1714 C CA . ASN A 1 232 ? -17.203 -33.092 26.592 1.00 51.69 232 ASN A CA 1
ATOM 1715 C C . ASN A 1 232 ? -18.257 -33.846 25.784 1.00 51.69 232 ASN A C 1
ATOM 1717 O O . ASN A 1 232 ? -19.216 -33.295 25.245 1.00 51.69 232 ASN A O 1
ATOM 1721 N N . HIS A 1 233 ? -18.053 -35.160 25.741 1.00 49.69 233 HIS A N 1
ATOM 1722 C CA . HIS A 1 233 ? -19.146 -36.104 25.848 1.00 49.69 233 HIS A CA 1
ATOM 1723 C C . HIS A 1 233 ? -19.980 -35.737 27.083 1.00 49.69 233 HIS A C 1
ATOM 1725 O O . HIS A 1 233 ? -19.681 -36.198 28.182 1.00 49.69 233 HIS A O 1
ATOM 1731 N N . ASP A 1 234 ? -21.027 -34.926 26.922 1.00 51.56 234 ASP A N 1
ATOM 1732 C CA . ASP A 1 234 ? -22.083 -34.888 27.928 1.00 51.56 234 ASP A CA 1
ATOM 1733 C C . ASP A 1 234 ? -23.488 -34.728 27.324 1.00 51.56 234 ASP A C 1
ATOM 1735 O O . ASP A 1 234 ? -23.834 -33.737 26.685 1.00 51.56 234 ASP A O 1
ATOM 1739 N N . MET A 1 235 ? -24.243 -35.805 27.547 1.00 47.94 235 MET A N 1
ATOM 1740 C CA . MET A 1 235 ? -25.680 -36.059 27.446 1.00 47.94 235 MET A CA 1
ATOM 1741 C C . MET A 1 235 ? -26.503 -35.533 26.259 1.00 47.94 235 MET A C 1
ATOM 1743 O O . MET A 1 235 ? -27.119 -34.468 26.298 1.00 47.94 235 MET A O 1
ATOM 1747 N N . GLU A 1 236 ? -26.771 -36.451 25.328 1.00 45.47 236 GLU A N 1
ATOM 1748 C CA . GLU A 1 236 ? -28.074 -36.508 24.665 1.00 45.47 236 GLU A CA 1
ATOM 1749 C C . GLU A 1 236 ? -29.189 -36.813 25.688 1.00 45.47 236 GLU A C 1
ATOM 1751 O O . GLU A 1 236 ? -29.464 -37.968 26.016 1.00 45.47 236 GLU A O 1
ATOM 1756 N N . VAL A 1 237 ? -29.883 -35.778 26.174 1.00 52.88 237 VAL A N 1
ATOM 1757 C CA . VAL A 1 237 ? -31.241 -35.931 26.720 1.00 52.88 237 VAL A CA 1
ATOM 1758 C C . VAL A 1 237 ? -32.233 -35.715 25.582 1.00 52.88 237 VAL A C 1
ATOM 1760 O O . VAL A 1 237 ? -32.699 -34.610 25.308 1.00 52.88 237 VAL A O 1
ATOM 1763 N N . PHE A 1 238 ? -32.566 -36.817 24.914 1.00 55.00 238 PHE A N 1
ATOM 1764 C CA . PHE A 1 238 ? -33.720 -36.926 24.029 1.00 55.00 238 PHE A CA 1
ATOM 1765 C C . PHE A 1 238 ? -35.011 -36.745 24.833 1.00 55.00 238 PHE A C 1
ATOM 1767 O O . PHE A 1 238 ? -35.417 -37.653 25.556 1.00 55.00 238 PHE A O 1
ATOM 1774 N N . SER A 1 239 ? -35.680 -35.599 24.687 1.00 55.34 239 SER A N 1
ATOM 1775 C CA . SER A 1 239 ? -37.117 -35.426 24.967 1.00 55.34 239 SER A CA 1
ATOM 1776 C C . SER A 1 239 ? -37.638 -34.101 24.387 1.00 55.34 239 SER A C 1
ATOM 1778 O O . SER A 1 239 ? -37.684 -33.096 25.086 1.00 55.34 239 SER A O 1
ATOM 1780 N N . ASN A 1 240 ? -38.069 -34.071 23.121 1.00 46.31 240 ASN A N 1
ATOM 1781 C CA . ASN A 1 240 ? -39.505 -34.153 22.814 1.00 46.31 240 ASN A CA 1
ATOM 1782 C C . ASN A 1 240 ? -39.835 -34.004 21.309 1.00 46.31 240 ASN A C 1
ATOM 1784 O O . ASN A 1 240 ? -39.180 -33.241 20.602 1.00 46.31 240 ASN A O 1
ATOM 1788 N N . PRO A 1 241 ? -40.888 -34.703 20.836 1.00 66.44 241 PRO A N 1
ATOM 1789 C CA . PRO A 1 241 ? -41.461 -34.587 19.496 1.00 66.44 241 PRO A CA 1
ATOM 1790 C C . PRO A 1 241 ? -42.571 -33.510 19.440 1.00 66.44 241 PRO A C 1
ATOM 1792 O O . PRO A 1 241 ? -43.029 -33.058 20.484 1.00 66.44 241 PRO A O 1
ATOM 1795 N N . PHE A 1 242 ? -43.054 -33.197 18.226 1.00 46.44 242 PHE A N 1
ATOM 1796 C CA . PHE A 1 242 ? -44.095 -32.212 17.830 1.00 46.44 242 PHE A CA 1
ATOM 1797 C C . PHE A 1 242 ? -43.567 -30.786 17.558 1.00 46.44 242 PHE A C 1
ATOM 1799 O O . PHE A 1 242 ? -43.056 -30.134 18.451 1.00 46.44 242 PHE A O 1
ATOM 1806 N N . GLY A 1 243 ? -43.690 -30.193 16.366 1.00 41.97 243 GLY A N 1
ATOM 1807 C CA . GLY A 1 243 ? -44.423 -30.561 15.153 1.00 41.97 243 GLY A CA 1
ATOM 1808 C C . GLY A 1 243 ? -44.123 -29.581 13.995 1.00 41.97 243 GLY A C 1
ATOM 1809 O O . GLY A 1 243 ? -43.311 -28.673 14.160 1.00 41.97 243 GLY A O 1
ATOM 1810 N N . PRO A 1 244 ? -44.740 -29.780 12.815 1.00 61.81 244 PRO A N 1
ATOM 1811 C CA . PRO A 1 244 ? -44.324 -29.174 11.552 1.00 61.81 244 PRO A CA 1
ATOM 1812 C C . PRO A 1 244 ? -45.172 -27.955 11.169 1.00 61.81 244 PRO A C 1
ATOM 1814 O O . PRO A 1 244 ? -46.388 -27.996 11.322 1.00 61.81 244 PRO A O 1
ATOM 1817 N N . THR A 1 245 ? -44.569 -26.952 10.523 1.00 45.44 245 THR A N 1
ATOM 1818 C CA . THR A 1 245 ? -45.273 -26.140 9.516 1.00 45.44 245 THR A CA 1
ATOM 1819 C C . THR A 1 245 ? -44.319 -25.643 8.437 1.00 45.44 245 THR A C 1
ATOM 1821 O O . THR A 1 245 ? -43.357 -24.925 8.689 1.00 45.44 245 THR A O 1
ATOM 1824 N N . SER A 1 246 ? -44.650 -26.065 7.226 1.00 53.50 246 SER A N 1
ATOM 1825 C CA . SER A 1 246 ? -44.155 -25.667 5.918 1.00 53.50 246 SER A CA 1
ATOM 1826 C C . SER A 1 246 ? -44.400 -24.194 5.583 1.00 53.50 246 SER A C 1
ATOM 1828 O O . SER A 1 246 ? -45.513 -23.706 5.773 1.00 53.50 246 SER A O 1
ATOM 1830 N N . SER A 1 247 ? -43.451 -23.576 4.886 1.00 48.03 247 SER A N 1
ATOM 1831 C CA . SER A 1 247 ? -43.762 -22.628 3.812 1.00 48.03 247 SER A CA 1
ATOM 1832 C C . SER A 1 247 ? -42.637 -22.647 2.782 1.00 48.03 247 SER A C 1
ATOM 1834 O O . SER A 1 247 ? -41.516 -22.216 3.034 1.00 48.03 247 SER A O 1
ATOM 1836 N N . SER A 1 248 ? -42.965 -23.230 1.637 1.00 55.03 248 SER A N 1
ATOM 1837 C CA . SER A 1 248 ? -42.237 -23.176 0.379 1.00 55.03 248 SER A CA 1
ATOM 1838 C C . SER A 1 248 ? -42.255 -21.754 -0.170 1.00 55.03 248 SER A C 1
ATOM 1840 O O . SER A 1 248 ? -43.346 -21.247 -0.423 1.00 55.03 248 SER A O 1
ATOM 1842 N N . ASP A 1 249 ? -41.088 -21.168 -0.435 1.00 41.78 249 ASP A N 1
ATOM 1843 C CA . ASP A 1 249 ? -41.001 -20.042 -1.359 1.00 41.78 249 ASP A CA 1
ATOM 1844 C C . ASP A 1 249 ? -39.929 -20.251 -2.428 1.00 41.78 249 ASP A C 1
ATOM 1846 O O . ASP A 1 249 ? -38.795 -20.671 -2.196 1.00 41.78 249 ASP A O 1
ATOM 1850 N N . THR A 1 250 ? -40.403 -20.002 -3.639 1.00 45.12 250 THR A N 1
ATOM 1851 C CA . THR A 1 250 ? -39.836 -20.281 -4.950 1.00 45.12 250 THR A CA 1
ATOM 1852 C C . THR A 1 250 ? -38.625 -19.392 -5.221 1.00 45.12 250 THR A C 1
ATOM 1854 O O . THR A 1 250 ? -38.755 -18.173 -5.289 1.00 45.12 250 THR A O 1
ATOM 1857 N N . THR A 1 251 ? -37.453 -19.986 -5.447 1.00 40.09 251 THR A N 1
ATOM 1858 C CA . THR A 1 251 ? -36.256 -19.262 -5.902 1.00 40.09 251 THR A CA 1
ATOM 1859 C C . THR A 1 251 ? -36.128 -19.383 -7.420 1.00 40.09 251 THR A C 1
ATOM 1861 O O . THR A 1 251 ? -35.855 -20.453 -7.959 1.00 40.09 251 THR A O 1
ATOM 1864 N N . THR A 1 252 ? -36.340 -18.277 -8.130 1.00 51.69 252 THR A N 1
ATOM 1865 C CA . THR A 1 252 ? -35.928 -18.108 -9.531 1.00 51.69 252 THR A CA 1
ATOM 1866 C C . THR A 1 252 ? -34.420 -17.833 -9.600 1.00 51.69 252 THR A C 1
ATOM 1868 O O . THR A 1 252 ? -33.932 -17.052 -8.781 1.00 51.69 252 THR A O 1
ATOM 1871 N N . PRO A 1 253 ? -33.672 -18.387 -10.570 1.00 42.75 253 PRO A N 1
ATOM 1872 C CA . PRO A 1 253 ? -32.244 -18.119 -10.703 1.00 42.75 253 PRO A CA 1
ATOM 1873 C C . PRO A 1 253 ? -32.021 -16.705 -11.258 1.00 42.75 253 PRO A C 1
ATOM 1875 O O . PRO A 1 253 ? -32.398 -16.410 -12.395 1.00 42.75 253 PRO A O 1
ATOM 1878 N N . SER A 1 254 ? -31.425 -15.816 -10.455 1.00 36.62 254 SER A N 1
ATOM 1879 C CA . SER A 1 254 ? -30.988 -14.507 -10.935 1.00 36.62 254 SER A CA 1
ATOM 1880 C C . SER A 1 254 ? -29.684 -14.650 -11.720 1.00 36.62 254 SER A C 1
ATOM 1882 O O . SER A 1 254 ? -28.744 -15.351 -11.351 1.00 36.62 254 SER A O 1
ATOM 1884 N N . THR A 1 255 ? -29.686 -14.005 -12.876 1.00 39.31 255 THR A N 1
ATOM 1885 C CA . THR A 1 255 ? -28.556 -13.866 -13.785 1.00 39.31 255 THR A CA 1
ATOM 1886 C C . THR A 1 255 ? -27.478 -13.008 -13.120 1.00 39.31 255 THR A C 1
ATOM 1888 O O . THR A 1 255 ? -27.783 -11.919 -12.636 1.00 39.31 255 THR A O 1
ATOM 1891 N N . TYR A 1 256 ? -26.229 -13.486 -13.114 1.00 33.62 256 TYR A N 1
ATOM 1892 C CA . TYR A 1 256 ? -25.045 -12.725 -12.706 1.00 33.62 256 TYR A CA 1
ATOM 1893 C C . TYR A 1 256 ? -24.899 -11.468 -13.578 1.00 33.62 256 TYR A C 1
ATOM 1895 O O . TYR A 1 256 ? -24.368 -11.515 -14.686 1.00 33.62 256 TYR A O 1
ATOM 1903 N N . GLY A 1 257 ? -25.400 -10.340 -13.079 1.00 30.39 257 GLY A N 1
ATOM 1904 C CA . GLY A 1 257 ? -25.084 -9.011 -13.581 1.00 30.39 257 GLY A CA 1
ATOM 1905 C C . GLY A 1 257 ? -23.918 -8.443 -12.782 1.00 30.39 257 GLY A C 1
ATOM 1906 O O . GLY A 1 257 ? -24.042 -8.249 -11.576 1.00 30.39 257 GLY A O 1
ATOM 1907 N N . PHE A 1 258 ? -22.795 -8.179 -13.453 1.00 33.97 258 PHE A N 1
ATOM 1908 C CA . PHE A 1 258 ? -21.696 -7.369 -12.927 1.00 33.97 258 PHE A CA 1
ATOM 1909 C C . PHE A 1 258 ? -22.232 -5.974 -12.572 1.00 33.97 258 PHE A C 1
ATOM 1911 O O . PHE A 1 258 ? -22.439 -5.132 -13.446 1.00 33.97 258 PHE A O 1
ATOM 1918 N N . GLY A 1 259 ? -22.515 -5.758 -11.290 1.00 27.59 259 GLY A N 1
ATOM 1919 C CA . GLY A 1 259 ? -22.918 -4.468 -10.753 1.00 27.59 259 GLY A CA 1
ATOM 1920 C C . GLY A 1 259 ? -21.689 -3.610 -10.492 1.00 27.59 259 GLY A C 1
ATOM 1921 O O . GLY A 1 259 ? -20.863 -3.942 -9.650 1.00 27.59 259 GLY A O 1
ATOM 1922 N N . THR A 1 260 ? -21.571 -2.490 -11.197 1.00 30.83 260 THR A N 1
ATOM 1923 C CA . THR A 1 260 ? -20.681 -1.398 -10.803 1.00 30.83 260 THR A CA 1
ATOM 1924 C C . THR A 1 260 ? -21.169 -0.845 -9.466 1.00 30.83 260 THR A C 1
ATOM 1926 O O . THR A 1 260 ? -22.240 -0.238 -9.403 1.00 30.83 260 THR A O 1
ATOM 1929 N N . TYR A 1 261 ? -20.414 -1.066 -8.392 1.00 28.86 261 TYR A N 1
ATOM 1930 C CA . TYR A 1 261 ? -20.703 -0.480 -7.089 1.00 28.86 261 TYR A CA 1
ATOM 1931 C C . TYR A 1 261 ? -20.474 1.034 -7.154 1.00 28.86 261 TYR A C 1
ATOM 1933 O O . TYR A 1 261 ? -19.348 1.520 -7.090 1.00 28.86 261 TYR A O 1
ATOM 1941 N N . THR A 1 262 ? -21.548 1.810 -7.284 1.00 32.19 262 THR A N 1
ATOM 1942 C CA . THR A 1 262 ? -21.523 3.237 -6.951 1.00 32.19 262 THR A CA 1
ATOM 1943 C C . THR A 1 262 ? -21.378 3.370 -5.437 1.00 32.19 262 THR A C 1
ATOM 1945 O O . THR A 1 262 ? -22.350 3.205 -4.700 1.00 32.19 262 THR A O 1
ATOM 1948 N N . TYR A 1 263 ? -20.154 3.636 -4.976 1.00 34.97 263 TYR A N 1
ATOM 1949 C CA . TYR A 1 263 ? -19.855 3.953 -3.579 1.00 34.97 263 TYR A CA 1
ATOM 1950 C C . TYR A 1 263 ? -20.578 5.251 -3.195 1.00 34.97 263 TYR A C 1
ATOM 1952 O O . TYR A 1 263 ? -20.280 6.324 -3.721 1.00 34.97 263 TYR A O 1
ATOM 1960 N N . ASN A 1 264 ? -21.555 5.157 -2.293 1.00 32.03 264 ASN A N 1
ATOM 1961 C CA . ASN A 1 264 ? -22.282 6.316 -1.789 1.00 32.03 264 ASN A CA 1
ATOM 1962 C C . ASN A 1 264 ? -21.513 6.876 -0.580 1.00 32.03 264 ASN A C 1
ATOM 1964 O O . ASN A 1 264 ? -21.647 6.394 0.541 1.00 32.03 264 ASN A O 1
ATOM 1968 N N . ASN A 1 265 ? -20.635 7.852 -0.826 1.00 38.94 265 ASN A N 1
ATOM 1969 C CA . ASN A 1 265 ? -19.740 8.444 0.172 1.00 38.94 265 ASN A CA 1
ATOM 1970 C C . ASN A 1 265 ? -20.455 9.518 1.024 1.00 38.94 265 ASN A C 1
ATOM 1972 O O . ASN A 1 265 ? -20.115 10.698 0.972 1.00 38.94 265 ASN A O 1
ATOM 1976 N N . SER A 1 266 ? -21.499 9.137 1.767 1.00 38.22 266 SER A N 1
ATOM 1977 C CA . SER A 1 266 ? -22.383 10.080 2.476 1.00 38.22 266 SER A CA 1
ATOM 1978 C C . SER A 1 266 ? -21.964 10.442 3.911 1.00 38.22 266 SER A C 1
ATOM 1980 O O . SER A 1 266 ? -22.715 11.137 4.585 1.00 38.22 266 SER A O 1
ATOM 1982 N N . ASN A 1 267 ? -20.788 10.014 4.388 1.00 40.28 267 ASN A N 1
ATOM 1983 C CA . ASN A 1 267 ? -20.331 10.286 5.764 1.00 40.28 267 ASN A CA 1
ATOM 1984 C C . ASN A 1 267 ? -19.294 11.414 5.904 1.00 40.28 267 ASN A C 1
ATOM 1986 O O . ASN A 1 267 ? -18.832 11.676 7.012 1.00 40.28 267 ASN A O 1
ATOM 1990 N N . TRP A 1 268 ? -18.957 12.117 4.824 1.00 44.22 268 TRP A N 1
ATOM 1991 C CA . TRP A 1 268 ? -18.093 13.298 4.886 1.00 44.22 268 TRP A CA 1
ATOM 1992 C C . TRP A 1 268 ? -18.931 14.578 4.819 1.00 44.22 268 TRP A C 1
ATOM 1994 O O . TRP A 1 268 ? -19.926 14.600 4.090 1.00 44.22 268 TRP A O 1
ATOM 2004 N N . PRO A 1 269 ? -18.560 15.660 5.536 1.00 39.25 269 PRO A N 1
ATOM 2005 C CA . PRO A 1 269 ? -19.205 16.954 5.358 1.00 39.25 269 PRO A CA 1
ATOM 2006 C C . PRO A 1 269 ? -19.047 17.358 3.893 1.00 39.25 269 PRO A C 1
ATOM 2008 O O . PRO A 1 269 ? -17.956 17.679 3.428 1.00 39.25 269 PRO A O 1
ATOM 2011 N N . SER A 1 270 ? -20.145 17.276 3.148 1.00 36.47 270 SER A N 1
ATOM 2012 C CA . SER A 1 270 ? -20.201 17.559 1.723 1.00 36.47 270 SER A CA 1
ATOM 2013 C C . SER A 1 270 ? -19.888 19.036 1.488 1.00 36.47 270 SER A C 1
ATOM 2015 O O . SER A 1 270 ? -20.785 19.881 1.510 1.00 36.47 270 SER A O 1
ATOM 2017 N N . SER A 1 271 ? -18.620 19.377 1.264 1.00 40.31 271 SER A N 1
ATOM 2018 C CA . SER A 1 271 ? -18.263 20.658 0.664 1.00 40.31 271 SER A CA 1
ATOM 2019 C C . SER A 1 271 ? -18.665 20.601 -0.804 1.00 40.31 271 SER A C 1
ATOM 2021 O O . SER A 1 271 ? -17.992 20.012 -1.645 1.00 40.31 271 SER A O 1
ATOM 2023 N N . ASN A 1 272 ? -19.830 21.177 -1.082 1.00 35.81 272 ASN A N 1
ATOM 2024 C CA . ASN A 1 272 ? -20.379 21.376 -2.410 1.00 35.81 272 ASN A CA 1
ATOM 2025 C C . ASN A 1 272 ? -19.466 22.324 -3.212 1.00 35.81 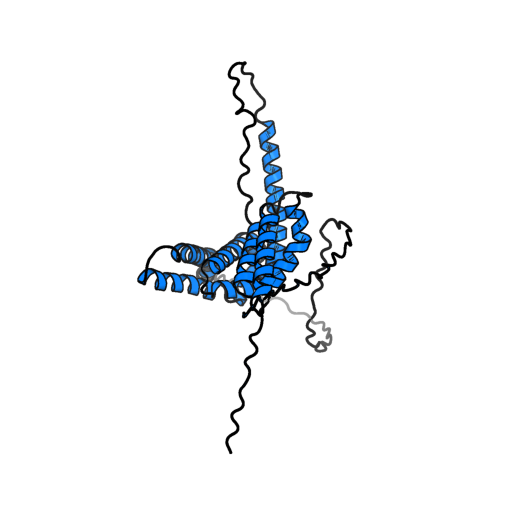272 ASN A C 1
ATOM 2027 O O . ASN A 1 272 ? -19.645 23.539 -3.186 1.00 35.81 272 ASN A O 1
ATOM 2031 N N . SER A 1 273 ? -18.464 21.778 -3.899 1.00 38.84 273 SER A N 1
ATOM 2032 C CA . SER A 1 273 ? -17.636 22.507 -4.863 1.00 38.84 273 SER A CA 1
ATOM 2033 C C . SER A 1 273 ? -17.579 21.737 -6.179 1.00 38.84 273 SER A C 1
ATOM 2035 O O . SER A 1 273 ? -16.583 21.101 -6.516 1.00 38.84 273 SER A O 1
ATOM 2037 N N . GLY A 1 274 ? -18.680 21.797 -6.930 1.00 34.75 274 GLY A N 1
ATOM 2038 C CA . GLY A 1 274 ? -18.706 21.428 -8.342 1.00 34.75 274 GLY A CA 1
ATOM 2039 C C . GLY A 1 274 ? -17.872 22.418 -9.155 1.00 34.75 274 GLY A C 1
ATOM 2040 O O . GLY A 1 274 ? -18.385 2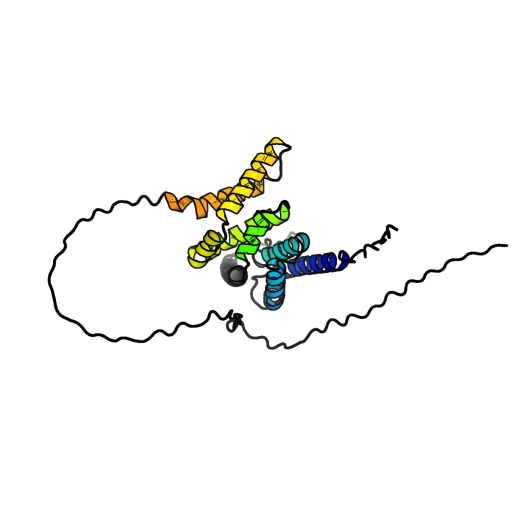3.424 -9.635 1.00 34.75 274 GLY A O 1
ATOM 2041 N N . GLY A 1 275 ? -16.577 22.141 -9.279 1.00 30.91 275 GLY A N 1
ATOM 2042 C CA . GLY A 1 275 ? -15.658 22.832 -10.173 1.00 30.91 275 GLY A CA 1
ATOM 2043 C C . GLY A 1 275 ? -15.050 21.827 -11.139 1.00 30.91 275 GLY A C 1
ATOM 2044 O O . GLY A 1 275 ? -14.078 21.158 -10.806 1.00 30.91 275 GLY A O 1
ATOM 2045 N N . SER A 1 276 ? -15.630 21.699 -12.331 1.00 29.61 276 SER A N 1
ATOM 2046 C CA . SER A 1 276 ? -15.039 20.927 -13.423 1.00 29.61 276 SER A CA 1
ATOM 2047 C C . SER A 1 276 ? -13.729 21.592 -13.857 1.00 29.61 276 SER A C 1
ATOM 2049 O O . SER A 1 276 ? -13.747 22.586 -14.582 1.00 29.61 276 SER A O 1
ATOM 2051 N N . PHE A 1 277 ? -12.587 21.064 -13.415 1.00 31.38 277 PHE A N 1
ATOM 2052 C CA . PHE A 1 277 ? -11.281 21.476 -13.925 1.00 31.38 277 PHE A CA 1
ATOM 2053 C C . PHE A 1 277 ? -11.057 20.848 -15.300 1.00 31.38 277 PHE A C 1
ATOM 2055 O O . PHE A 1 277 ? -10.715 19.676 -15.437 1.00 31.38 277 PHE A O 1
ATOM 2062 N N . ASN A 1 278 ? -11.291 21.650 -16.335 1.00 27.28 278 ASN A N 1
ATOM 2063 C CA . ASN A 1 278 ? -11.000 21.297 -17.713 1.00 27.28 278 ASN A CA 1
ATOM 2064 C C . ASN A 1 278 ? -9.522 21.621 -17.988 1.00 27.28 278 ASN A C 1
ATOM 2066 O O . ASN A 1 278 ? -9.158 22.791 -18.115 1.00 27.28 278 ASN A O 1
ATOM 2070 N N . PHE A 1 279 ? -8.657 20.606 -18.052 1.00 32.09 279 PHE A N 1
ATOM 2071 C CA . PHE A 1 279 ? -7.278 20.781 -18.514 1.00 32.09 279 PHE A CA 1
ATOM 2072 C C . PHE A 1 279 ? -7.293 21.030 -20.027 1.00 32.09 279 PHE A C 1
ATOM 2074 O O . PHE A 1 279 ? -7.343 20.108 -20.840 1.00 32.09 279 PHE A O 1
ATOM 2081 N N . GLY A 1 280 ? -7.286 22.309 -20.404 1.00 30.81 280 GLY A N 1
ATOM 2082 C CA . GLY A 1 280 ? -7.103 22.748 -21.781 1.00 30.81 280 GLY A CA 1
ATOM 2083 C C . GLY A 1 280 ? -5.706 22.381 -22.277 1.00 30.81 280 GLY A C 1
ATOM 2084 O O . GLY A 1 280 ? -4.737 23.080 -22.001 1.00 30.81 280 GLY A O 1
ATOM 2085 N N . SER A 1 281 ? -5.608 21.283 -23.020 1.00 40.06 281 SER A N 1
ATOM 2086 C CA . SER A 1 281 ? -4.416 20.921 -23.782 1.00 40.06 281 SER A CA 1
ATOM 2087 C C . SER A 1 281 ? -4.358 21.774 -25.050 1.00 40.06 281 SER A C 1
ATOM 2089 O O . SER A 1 281 ? -5.169 21.583 -25.954 1.00 40.06 281 SER A O 1
ATOM 2091 N N . SER A 1 282 ? -3.449 22.751 -25.116 1.00 37.41 282 SER A N 1
ATOM 2092 C CA . SER A 1 282 ? -3.051 23.434 -26.358 1.00 37.41 282 SER A CA 1
ATOM 2093 C C . SER A 1 282 ? -1.734 24.184 -26.153 1.00 37.41 282 SER A C 1
ATOM 2095 O O . SER A 1 282 ? -1.713 25.326 -25.707 1.00 37.41 282 SER A O 1
ATOM 2097 N N . GLY A 1 283 ? -0.630 23.537 -26.514 1.00 33.38 283 GLY A N 1
ATOM 2098 C CA . GLY A 1 283 ? 0.683 24.160 -26.647 1.00 33.38 283 GLY A CA 1
ATOM 2099 C C . GLY A 1 283 ? 1.451 23.463 -27.760 1.00 33.38 283 GLY A C 1
ATOM 2100 O O . GLY A 1 283 ? 2.225 22.550 -27.508 1.00 33.38 283 GLY A O 1
ATOM 2101 N N . SER A 1 284 ? 1.182 23.842 -29.009 1.00 39.16 284 SER A N 1
ATOM 2102 C CA . SER A 1 284 ? 1.943 23.384 -30.172 1.00 39.16 284 SER A CA 1
ATOM 2103 C C . SER A 1 284 ? 3.346 23.996 -30.138 1.00 39.16 284 SER A C 1
ATOM 2105 O O . SER A 1 284 ? 3.498 25.199 -30.358 1.00 39.16 284 SER A O 1
ATOM 2107 N N . ILE A 1 285 ? 4.360 23.175 -29.875 1.00 40.09 285 ILE A N 1
ATOM 2108 C CA . ILE A 1 285 ? 5.770 23.541 -30.035 1.00 40.09 285 ILE A CA 1
ATOM 2109 C C . ILE A 1 285 ? 6.060 23.606 -31.541 1.00 40.09 285 ILE A C 1
ATOM 2111 O O . ILE A 1 285 ? 5.944 22.609 -32.251 1.00 40.09 285 ILE A O 1
ATOM 2115 N N . GLN A 1 286 ? 6.372 24.803 -32.042 1.00 40.50 286 GLN A N 1
ATOM 2116 C CA . GLN A 1 286 ? 6.892 25.002 -33.393 1.00 40.50 286 GLN A CA 1
ATOM 2117 C C . GLN A 1 286 ? 8.383 24.646 -33.416 1.00 40.50 286 GLN A C 1
ATOM 2119 O O . GLN A 1 286 ? 9.201 25.353 -32.830 1.00 40.50 286 GLN A O 1
ATOM 2124 N N . ASP A 1 287 ? 8.726 23.575 -34.129 1.00 37.16 287 ASP A N 1
ATOM 2125 C CA . ASP A 1 287 ? 10.100 23.241 -34.505 1.00 37.16 287 ASP A CA 1
ATOM 2126 C C . ASP A 1 287 ? 10.660 24.296 -35.475 1.00 37.16 287 ASP A C 1
ATOM 2128 O O . ASP A 1 287 ? 10.301 24.359 -36.654 1.00 37.16 287 ASP A O 1
ATOM 2132 N N . GLY A 1 288 ? 11.565 25.137 -34.975 1.00 41.12 288 GLY A N 1
ATOM 2133 C CA . GLY A 1 288 ? 12.361 26.071 -35.768 1.00 41.12 288 GLY A CA 1
ATOM 2134 C C . GLY A 1 288 ? 13.629 25.408 -36.303 1.00 41.12 288 GLY A C 1
ATOM 2135 O O . GLY A 1 288 ? 14.697 25.539 -35.711 1.00 41.12 288 GLY A O 1
ATOM 2136 N N . SER A 1 289 ? 13.529 24.709 -37.435 1.00 40.84 289 SER A N 1
ATOM 2137 C CA . SER A 1 289 ? 14.685 24.176 -38.165 1.00 40.84 289 SER A CA 1
ATOM 2138 C C . SER A 1 289 ? 15.241 25.227 -39.134 1.00 40.84 289 SER A C 1
ATOM 2140 O O . SER A 1 289 ? 14.755 25.358 -40.256 1.00 40.84 289 SER A O 1
ATOM 2142 N N . SER A 1 290 ? 16.287 25.952 -38.730 1.00 44.06 290 SER A N 1
ATOM 2143 C CA . SER A 1 290 ? 17.063 26.826 -39.624 1.00 44.06 290 SER A CA 1
ATOM 2144 C C . SER A 1 290 ? 18.332 26.113 -40.091 1.00 44.06 290 SER A C 1
ATOM 2146 O O . SER A 1 290 ? 19.340 26.083 -39.389 1.00 44.06 290 SER A O 1
ATOM 2148 N N . ALA A 1 291 ? 18.281 25.545 -41.296 1.00 45.12 291 ALA A N 1
ATOM 2149 C CA . ALA A 1 291 ? 19.451 25.078 -42.030 1.00 45.12 291 ALA A CA 1
ATOM 2150 C C . ALA A 1 291 ? 20.009 26.234 -42.876 1.00 45.12 291 ALA A C 1
ATOM 2152 O O . ALA A 1 291 ? 19.382 26.647 -43.848 1.00 45.12 291 ALA A O 1
ATOM 2153 N N . ASN A 1 292 ? 21.196 26.735 -42.528 1.00 50.16 292 ASN A N 1
ATOM 2154 C CA . ASN A 1 292 ? 21.981 27.597 -43.411 1.00 50.16 292 ASN A CA 1
ATOM 2155 C C . ASN A 1 292 ? 22.957 26.728 -44.212 1.00 50.16 292 ASN A C 1
ATOM 2157 O O . ASN A 1 292 ? 24.005 26.326 -43.712 1.00 50.16 292 ASN A O 1
ATOM 2161 N N . HIS A 1 293 ? 22.601 26.462 -45.467 1.00 46.00 293 HIS A N 1
ATOM 2162 C CA . HIS A 1 293 ? 23.539 26.095 -46.522 1.00 46.00 293 HIS A CA 1
ATOM 2163 C C . HIS A 1 293 ? 23.805 27.355 -47.350 1.00 46.00 293 HIS A C 1
ATOM 2165 O O . HIS A 1 293 ? 22.918 27.815 -48.064 1.00 46.00 293 HIS A O 1
ATOM 2171 N N . SER A 1 294 ? 25.026 27.880 -47.286 1.00 50.62 294 SER A N 1
ATOM 2172 C CA . SER A 1 294 ? 25.526 28.847 -48.265 1.00 50.62 294 SER A CA 1
ATOM 2173 C C . SER A 1 294 ? 26.789 28.277 -48.887 1.00 50.62 294 SER A C 1
ATOM 2175 O O . SER A 1 294 ? 27.822 28.153 -48.236 1.00 50.62 294 SER A O 1
ATOM 2177 N N . ILE A 1 295 ? 26.648 27.882 -50.149 1.00 48.31 295 ILE A N 1
ATOM 2178 C CA . ILE A 1 295 ? 27.724 27.627 -51.099 1.00 48.31 295 ILE A CA 1
ATOM 2179 C C . ILE A 1 295 ? 27.928 28.938 -51.857 1.00 48.31 295 ILE A C 1
ATOM 2181 O O . ILE A 1 295 ? 26.990 29.401 -52.507 1.00 48.31 295 ILE A O 1
ATOM 2185 N N . SER A 1 296 ? 29.123 29.514 -51.764 1.00 59.16 296 SER A N 1
ATOM 2186 C CA . SER A 1 296 ? 29.856 30.272 -52.796 1.00 59.16 296 SER A CA 1
ATOM 2187 C C . SER A 1 296 ? 31.231 30.613 -52.238 1.00 59.16 296 SER A C 1
ATOM 2189 O O . SER A 1 296 ? 31.267 31.184 -51.127 1.00 59.16 296 SER A O 1
#

pLDDT: mean 75.72, std 23.45, range [27.28, 98.38]